Protein AF-A0A2W6ZR64-F1 (afdb_monomer_lite)

Foldseek 3Di:
DLLLVLLVLLFVLLLVLLCVLQCVVPNFASLVDCVQFAPPQPSVVLVVVLVVLLVPDPDPVSVVCVVPDPPPVDGGSSVSSVSDDLVSSLSVLLGGDQVSLCSSCVLLVHRGSVQVSLLSVQSVQVNVCVVVVHDLFLDFRPRFHADRVVCNVLFDWDQDVPPGIGGGSAQSRNLLSSLSRCCRSPVVDCSLQVVLVVLVPDDPVSNVSSPQDPPSCVDPSND

pLDDT: mean 93.15, std 4.44, range [74.69, 98.25]

Sequence (223 aa):
MLVIDAIERIEIAARSAWVQEMSIKHGPHCYINPQLFKPDFNHEVQLEQLRGQLQQSNETFVIHYRQTYSEPDLPPVWAMTELISLGPLRAWIAATEPEIKSNVARSLGIPSAQVLNGVLHSLNLLRNISAHHGRLWNRLIVKRLPKIKKYQHHFVMEDADGEGVQPTKKLYNYLAVMAIIVRKVAPLSTWPMRISAVISDMPTEQQQDMGCPVDWEKQELWI

Radius of gyration: 19.07 Å; chains: 1; bounding box: 54×31×53 Å

Structure (mmCIF, N/CA/C/O backbone):
data_AF-A0A2W6ZR64-F1
#
_entry.id   AF-A0A2W6ZR64-F1
#
loop_
_atom_site.group_PDB
_atom_site.id
_atom_site.type_symbol
_atom_site.label_atom_id
_atom_site.label_alt_id
_atom_site.label_comp_id
_atom_site.label_asym_id
_atom_site.label_entity_id
_atom_site.label_seq_id
_atom_site.pdbx_PDB_ins_code
_atom_site.Cartn_x
_atom_site.Cartn_y
_atom_site.Cartn_z
_atom_site.occupancy
_atom_site.B_iso_or_equiv
_atom_site.auth_seq_id
_atom_site.auth_comp_id
_atom_site.auth_asym_id
_atom_site.auth_atom_id
_atom_site.pdbx_PDB_model_num
ATOM 1 N N . MET A 1 1 ? -9.185 1.483 -15.778 1.00 77.94 1 MET A N 1
ATOM 2 C CA . MET A 1 1 ? -7.874 2.050 -15.377 1.00 77.94 1 MET A CA 1
ATOM 3 C C . MET A 1 1 ? -7.032 0.939 -14.756 1.00 77.94 1 MET A C 1
ATOM 5 O O . MET A 1 1 ? -7.475 0.375 -13.772 1.00 77.94 1 MET A O 1
ATOM 9 N N . LEU A 1 2 ? -5.861 0.582 -15.300 1.00 91.94 2 LEU A N 1
ATOM 10 C CA . LEU A 1 2 ? -5.046 -0.514 -14.736 1.00 91.94 2 LEU A CA 1
ATOM 11 C C . LEU A 1 2 ? -4.365 -0.129 -13.413 1.00 91.94 2 LEU A C 1
ATOM 13 O O . LEU A 1 2 ? -4.243 -0.953 -12.519 1.00 91.94 2 LEU A O 1
ATOM 17 N N . VAL A 1 3 ? -3.952 1.126 -13.238 1.00 94.25 3 VAL A N 1
ATOM 18 C CA . VAL A 1 3 ? -3.273 1.544 -11.998 1.00 94.25 3 VAL A CA 1
ATOM 19 C C . VAL A 1 3 ? -4.207 1.470 -10.786 1.00 94.25 3 VAL A C 1
ATOM 21 O O . VAL A 1 3 ? -3.807 0.936 -9.755 1.00 94.25 3 VAL A O 1
ATOM 24 N N . ILE A 1 4 ? -5.462 1.920 -10.913 1.00 94.25 4 ILE A N 1
ATOM 25 C CA . ILE A 1 4 ? -6.435 1.817 -9.812 1.00 94.25 4 ILE A CA 1
ATOM 26 C C . ILE A 1 4 ? -6.742 0.351 -9.463 1.00 94.25 4 ILE A C 1
ATOM 28 O O . ILE A 1 4 ? -6.788 0.022 -8.288 1.00 94.25 4 ILE A O 1
ATOM 32 N N . ASP A 1 5 ? -6.824 -0.527 -10.470 1.00 94.62 5 ASP A N 1
ATOM 33 C CA . ASP A 1 5 ? -7.074 -1.972 -10.335 1.00 94.62 5 ASP A CA 1
ATOM 34 C C . ASP A 1 5 ? -6.013 -2.650 -9.439 1.00 94.62 5 ASP A C 1
ATOM 36 O O . ASP A 1 5 ? -6.327 -3.412 -8.522 1.00 94.62 5 ASP A O 1
ATOM 40 N N . ALA A 1 6 ? -4.729 -2.337 -9.635 1.00 96.44 6 ALA A N 1
ATOM 41 C CA . ALA A 1 6 ? -3.682 -2.856 -8.753 1.00 96.44 6 ALA A CA 1
ATOM 42 C C . ALA A 1 6 ? -3.655 -2.183 -7.382 1.00 96.44 6 ALA A C 1
ATOM 44 O O . ALA A 1 6 ? -3.441 -2.872 -6.387 1.00 96.44 6 ALA A O 1
ATOM 45 N N . ILE A 1 7 ? -3.871 -0.867 -7.305 1.00 96.50 7 ILE A N 1
ATOM 46 C CA . ILE A 1 7 ? -3.908 -0.167 -6.014 1.00 96.50 7 ILE A CA 1
ATOM 47 C C . ILE A 1 7 ? -5.029 -0.718 -5.133 1.00 96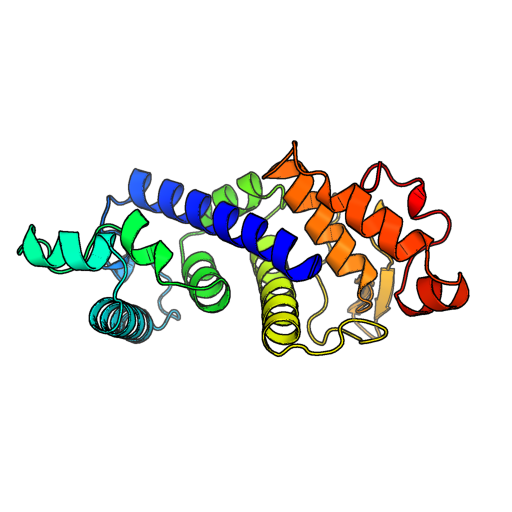.50 7 ILE A C 1
ATOM 49 O O . ILE A 1 7 ? -4.792 -0.922 -3.952 1.00 96.50 7 ILE A O 1
ATOM 53 N N . GLU A 1 8 ? -6.198 -1.014 -5.695 1.00 95.56 8 GLU A N 1
ATOM 54 C CA . GLU A 1 8 ? -7.321 -1.614 -4.973 1.00 95.56 8 GLU A CA 1
ATOM 55 C C . GLU A 1 8 ? -6.938 -2.964 -4.350 1.00 95.56 8 GLU A C 1
ATOM 57 O O . GLU A 1 8 ? -7.134 -3.174 -3.157 1.00 95.56 8 GLU A O 1
ATOM 62 N N . ARG A 1 9 ? -6.272 -3.848 -5.107 1.00 96.44 9 ARG A N 1
ATOM 63 C CA . ARG A 1 9 ? -5.756 -5.125 -4.569 1.00 96.44 9 ARG A CA 1
ATOM 64 C C . ARG A 1 9 ? -4.735 -4.917 -3.454 1.00 96.44 9 ARG A C 1
ATOM 66 O O . ARG A 1 9 ? -4.743 -5.649 -2.468 1.00 96.44 9 ARG A O 1
ATOM 73 N N . ILE A 1 10 ? -3.845 -3.938 -3.615 1.00 97.50 10 ILE A N 1
ATOM 74 C CA . ILE A 1 10 ? -2.835 -3.596 -2.608 1.00 97.50 10 ILE A CA 1
ATOM 75 C C . ILE A 1 10 ? -3.501 -3.031 -1.347 1.00 97.50 10 ILE A C 1
ATOM 77 O O . ILE A 1 10 ? -3.097 -3.380 -0.241 1.00 97.50 10 ILE A O 1
ATOM 81 N N . GLU A 1 11 ? -4.516 -2.182 -1.504 1.00 96.69 11 GLU A N 1
ATOM 82 C CA . GLU A 1 11 ? -5.295 -1.595 -0.414 1.00 96.69 11 GLU A CA 1
ATOM 83 C C . GLU A 1 11 ? -6.034 -2.678 0.371 1.00 96.69 11 GLU A C 1
ATOM 85 O O . GLU A 1 11 ? -5.877 -2.737 1.588 1.00 96.69 11 GLU A O 1
ATOM 90 N N . ILE A 1 12 ? -6.744 -3.579 -0.316 1.00 96.56 12 ILE A N 1
ATOM 91 C CA . ILE A 1 12 ? -7.429 -4.720 0.304 1.00 96.56 12 ILE A CA 1
ATOM 92 C C . ILE A 1 12 ? -6.422 -5.585 1.067 1.00 96.56 12 ILE A C 1
ATOM 94 O O . ILE A 1 12 ? -6.624 -5.867 2.244 1.00 96.56 12 ILE A O 1
ATOM 98 N N . ALA A 1 13 ? -5.291 -5.944 0.453 1.00 97.69 13 ALA A N 1
ATOM 99 C CA . ALA A 1 13 ? -4.277 -6.762 1.114 1.00 97.69 13 ALA A CA 1
ATOM 100 C C . ALA A 1 13 ? -3.662 -6.075 2.349 1.00 97.69 13 ALA A C 1
ATOM 102 O O . ALA A 1 13 ? -3.478 -6.713 3.386 1.00 97.69 13 ALA A O 1
ATOM 103 N N . ALA A 1 14 ? -3.367 -4.773 2.262 1.00 97.88 14 ALA A N 1
ATOM 104 C CA . ALA A 1 14 ? -2.874 -3.987 3.393 1.00 97.88 14 ALA A CA 1
ATOM 105 C C . ALA A 1 14 ? -3.905 -3.881 4.515 1.00 97.88 14 ALA A C 1
ATOM 107 O O . ALA A 1 14 ? -3.545 -4.028 5.684 1.00 97.88 14 ALA A O 1
ATOM 108 N N . ARG A 1 15 ? -5.174 -3.666 4.161 1.00 97.62 15 ARG A N 1
ATOM 109 C CA . ARG A 1 15 ? -6.291 -3.603 5.101 1.00 97.62 15 ARG A CA 1
ATOM 110 C C . ARG A 1 15 ? -6.449 -4.927 5.829 1.00 97.62 15 ARG A C 1
ATOM 112 O O . ARG A 1 15 ? -6.380 -4.939 7.053 1.00 97.62 15 ARG A O 1
ATOM 119 N N . SER A 1 16 ? -6.591 -6.030 5.095 1.00 97.19 16 SER A N 1
ATOM 120 C CA . SER A 1 16 ? -6.768 -7.363 5.674 1.00 97.19 16 SER A CA 1
ATOM 121 C C . SER A 1 16 ? -5.605 -7.741 6.585 1.00 97.19 16 SER A C 1
ATOM 123 O O . SER A 1 16 ? -5.837 -8.202 7.698 1.00 97.19 16 SER A O 1
ATOM 125 N N . ALA A 1 17 ? -4.361 -7.480 6.166 1.00 98.06 17 ALA A N 1
ATOM 126 C CA . ALA A 1 17 ? -3.193 -7.749 6.998 1.00 98.06 17 ALA A CA 1
ATOM 127 C C . ALA A 1 17 ? -3.195 -6.912 8.284 1.00 98.06 17 ALA A C 1
ATOM 129 O O . ALA A 1 17 ? -2.968 -7.444 9.364 1.00 98.06 17 ALA A O 1
ATOM 130 N N . TRP A 1 18 ? -3.480 -5.611 8.193 1.00 98.25 18 TRP A N 1
ATOM 131 C CA . TRP A 1 18 ? -3.517 -4.744 9.371 1.00 98.25 18 TRP A CA 1
ATOM 132 C C . TRP A 1 18 ? -4.635 -5.134 10.344 1.00 98.25 18 TRP A C 1
ATOM 134 O O . TRP A 1 18 ? -4.387 -5.266 11.540 1.00 98.25 18 TRP A O 1
ATOM 144 N N . VAL A 1 19 ? -5.841 -5.377 9.824 1.00 97.81 19 VAL A N 1
ATOM 145 C CA . VAL A 1 19 ? -7.005 -5.856 10.583 1.00 97.81 19 VAL A CA 1
ATOM 146 C C . VAL A 1 19 ? -6.685 -7.157 11.303 1.00 97.81 19 VAL A C 1
ATOM 148 O O . VAL A 1 19 ? -6.974 -7.282 12.490 1.00 97.81 19 VAL A O 1
ATOM 151 N N . GLN A 1 20 ? -6.085 -8.121 10.605 1.00 97.69 20 GLN A N 1
ATOM 152 C CA . GLN A 1 20 ? -5.747 -9.420 11.169 1.00 97.69 20 GLN A CA 1
ATOM 153 C C . GLN A 1 20 ? -4.747 -9.283 12.321 1.00 97.69 20 GLN A C 1
ATOM 155 O O . GLN A 1 20 ? -5.022 -9.750 13.423 1.00 97.69 20 GLN A O 1
ATOM 160 N N . GLU A 1 21 ? -3.626 -8.597 12.095 1.00 97.88 21 GLU A N 1
ATOM 161 C CA . GLU A 1 21 ? -2.584 -8.410 13.112 1.00 97.88 21 GLU A CA 1
ATOM 162 C C . GLU A 1 21 ? -3.120 -7.668 14.346 1.00 97.88 21 GLU A C 1
ATOM 164 O O . GLU A 1 21 ? -2.910 -8.096 15.481 1.00 97.88 21 GLU A O 1
ATOM 169 N N . MET A 1 22 ? -3.877 -6.587 14.132 1.00 98.00 22 MET A N 1
ATOM 170 C CA . MET A 1 22 ? -4.456 -5.798 15.218 1.00 98.00 22 MET A CA 1
ATOM 171 C C . MET A 1 22 ? -5.529 -6.569 15.996 1.00 98.00 22 MET A C 1
ATOM 173 O O . MET A 1 22 ? -5.514 -6.568 17.227 1.00 98.00 22 MET A O 1
ATOM 177 N N . SER A 1 23 ? -6.459 -7.231 15.299 1.00 97.31 23 SER A N 1
ATOM 178 C CA . SER A 1 23 ? -7.591 -7.912 15.941 1.00 97.31 23 SER A CA 1
ATOM 179 C C . SER A 1 23 ? -7.175 -9.163 16.706 1.00 97.31 23 SER A C 1
ATOM 181 O O . SER A 1 23 ? -7.707 -9.409 17.787 1.00 97.31 23 SER A O 1
ATOM 183 N N . ILE A 1 24 ? -6.196 -9.919 16.200 1.00 97.06 24 ILE A N 1
ATOM 184 C CA . ILE A 1 24 ? -5.659 -11.093 16.896 1.00 97.06 24 ILE A CA 1
ATOM 185 C C . ILE A 1 24 ? -4.937 -10.669 18.176 1.00 97.06 24 ILE A C 1
ATOM 187 O O . ILE A 1 24 ? -5.121 -11.297 19.217 1.00 97.06 24 ILE A O 1
ATOM 191 N N . LYS A 1 25 ? -4.129 -9.603 18.121 1.00 97.44 25 LYS A N 1
ATOM 192 C CA . LYS A 1 25 ? -3.306 -9.187 19.264 1.00 97.44 25 LYS A CA 1
ATOM 193 C C . LYS A 1 25 ? -4.078 -8.388 20.316 1.00 97.44 25 LYS A C 1
ATOM 195 O O . LYS A 1 25 ? -3.813 -8.528 21.508 1.00 97.44 25 LYS A O 1
ATOM 200 N N . HIS A 1 26 ? -5.016 -7.543 19.892 1.00 97.44 26 HIS A N 1
ATOM 201 C CA . HIS A 1 26 ? -5.656 -6.544 20.758 1.00 97.44 26 HIS A CA 1
ATOM 202 C C . HIS A 1 26 ? -7.188 -6.612 20.775 1.00 97.44 26 HIS A C 1
ATOM 204 O O . HIS A 1 26 ? -7.837 -5.784 21.416 1.00 97.44 26 HIS A O 1
ATOM 210 N N . GLY A 1 27 ? -7.775 -7.596 20.095 1.00 96.81 27 GLY A N 1
ATOM 211 C CA . GLY A 1 27 ? -9.214 -7.801 20.041 1.00 96.81 27 GLY A CA 1
ATOM 212 C C . GLY A 1 27 ? -9.933 -6.958 18.978 1.00 96.81 27 GLY A C 1
ATOM 213 O O . GLY A 1 27 ? -9.349 -6.092 18.325 1.00 96.81 27 GLY A O 1
ATOM 214 N N . PRO A 1 28 ? -11.242 -7.194 18.795 1.00 95.94 28 PRO A N 1
ATOM 215 C CA . PRO A 1 28 ? -12.018 -6.672 17.668 1.00 95.94 28 PRO A CA 1
ATOM 216 C C . PRO A 1 28 ? -12.177 -5.146 17.641 1.00 95.94 28 PRO A C 1
ATOM 218 O O . PRO A 1 28 ? -12.349 -4.578 16.569 1.00 95.94 28 PRO A O 1
ATOM 221 N N . HIS A 1 29 ? -12.098 -4.472 18.790 1.00 96.12 29 HIS A N 1
ATOM 222 C CA . HIS A 1 29 ? -12.287 -3.018 18.914 1.00 96.12 29 HIS A CA 1
ATOM 223 C C . HIS A 1 29 ? -10.980 -2.282 19.239 1.00 96.12 29 HIS A C 1
ATOM 225 O O . HIS A 1 29 ? -10.988 -1.179 19.780 1.00 96.12 29 HIS A O 1
ATOM 231 N N . CYS A 1 30 ? -9.838 -2.887 18.905 1.00 96.06 30 CYS A N 1
ATOM 232 C CA . CYS A 1 30 ? -8.503 -2.356 19.181 1.00 96.06 30 CYS A CA 1
ATOM 233 C C . CYS A 1 30 ? -8.313 -0.897 18.728 1.00 96.06 30 CYS A C 1
ATOM 235 O O . CYS A 1 30 ? -7.681 -0.108 19.420 1.00 96.06 30 CYS A O 1
ATOM 237 N N . TYR A 1 31 ? -8.906 -0.507 17.598 1.00 95.75 31 TYR A N 1
ATOM 238 C CA . TYR A 1 31 ? -8.785 0.838 17.034 1.00 95.75 31 TYR A CA 1
ATOM 239 C C . TYR A 1 31 ? -9.396 1.941 17.915 1.00 95.75 31 TYR A C 1
ATOM 241 O O . TYR A 1 31 ? -9.087 3.109 17.705 1.00 95.75 31 TYR A O 1
ATOM 249 N N . ILE A 1 32 ? -10.218 1.593 18.911 1.00 95.94 32 ILE A N 1
ATOM 250 C CA . ILE A 1 32 ? -10.786 2.542 19.878 1.00 95.94 32 ILE A CA 1
ATOM 251 C C . ILE A 1 32 ? -9.758 2.917 20.958 1.00 95.94 32 ILE A 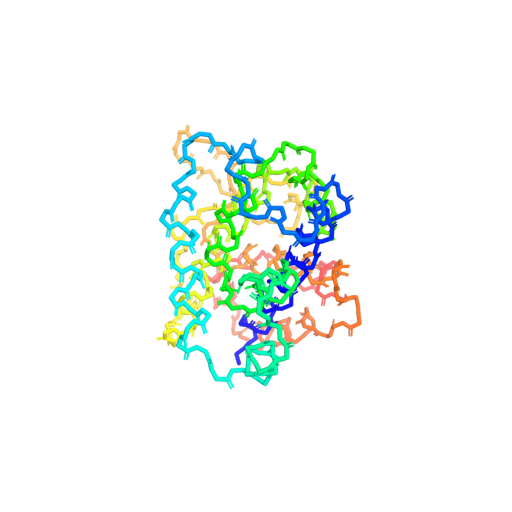C 1
ATOM 253 O O . ILE A 1 32 ? -9.822 4.016 21.498 1.00 95.94 32 ILE A O 1
ATOM 257 N N . ASN A 1 33 ? -8.793 2.044 21.268 1.00 96.31 33 ASN A N 1
ATOM 258 C CA . ASN A 1 33 ? -7.830 2.279 22.343 1.00 96.31 33 ASN A CA 1
ATOM 259 C C . ASN A 1 33 ? -6.640 3.140 21.860 1.00 96.31 33 ASN A C 1
ATOM 261 O O . ASN A 1 33 ? -5.790 2.624 21.128 1.00 96.31 33 ASN A O 1
ATOM 265 N N . PRO A 1 34 ? -6.505 4.408 22.303 1.00 96.44 34 PRO A N 1
ATOM 266 C CA . PRO A 1 34 ? -5.423 5.291 21.863 1.00 96.44 34 PRO A CA 1
ATOM 267 C C . PRO A 1 34 ? -4.029 4.799 22.276 1.00 96.44 34 PRO A C 1
ATOM 269 O O . PRO A 1 34 ? -3.056 5.101 21.594 1.00 96.44 34 PRO A O 1
ATOM 272 N N . GLN A 1 35 ? -3.916 4.002 23.347 1.00 96.56 35 GLN A N 1
ATOM 273 C CA . GLN A 1 35 ? -2.628 3.512 23.859 1.00 96.56 35 GLN A CA 1
ATOM 274 C C . GLN A 1 35 ? -1.940 2.509 22.918 1.00 96.56 35 GLN A C 1
ATOM 276 O O . GLN A 1 35 ? -0.757 2.223 23.080 1.00 96.56 35 GLN A O 1
ATOM 281 N N . LEU A 1 36 ? -2.666 1.969 21.933 1.00 96.81 36 LEU A N 1
ATOM 282 C CA . LEU A 1 36 ? -2.111 1.073 20.911 1.00 96.81 36 LEU A CA 1
ATOM 283 C C . LEU A 1 36 ? -1.439 1.828 19.754 1.00 96.81 36 LEU A C 1
ATOM 285 O O . LEU A 1 36 ? -0.855 1.213 18.858 1.00 96.81 36 LEU A O 1
ATOM 289 N N . PHE A 1 37 ? -1.533 3.157 19.760 1.00 97.38 37 PHE A N 1
ATOM 290 C CA . PHE A 1 37 ? -1.021 4.025 18.714 1.00 97.38 37 PHE A CA 1
ATOM 291 C C . PHE A 1 37 ? 0.045 4.963 19.263 1.00 97.38 37 PHE A C 1
ATOM 293 O O . PHE A 1 37 ? 0.135 5.234 20.459 1.00 97.38 37 PHE A O 1
ATOM 300 N N . LYS A 1 38 ? 0.894 5.464 18.367 1.00 95.94 38 LYS A N 1
ATOM 301 C CA . LYS A 1 38 ? 1.905 6.447 18.744 1.00 95.94 38 LYS A CA 1
ATOM 302 C C . LYS A 1 38 ? 1.266 7.742 19.275 1.00 95.94 38 LYS A C 1
ATOM 304 O O . LYS A 1 38 ? 0.249 8.163 18.732 1.00 95.94 38 LYS A O 1
ATOM 309 N N . PRO A 1 39 ? 1.911 8.445 20.223 1.00 92.50 39 PRO A N 1
ATOM 310 C CA . PRO A 1 39 ? 1.393 9.708 20.757 1.00 92.50 39 PRO A CA 1
ATOM 311 C C . PRO A 1 39 ? 1.238 10.840 19.728 1.00 92.50 39 PRO A C 1
ATOM 313 O O . PRO A 1 39 ? 0.429 11.736 19.929 1.00 92.50 39 PRO A O 1
ATOM 316 N N . ASP A 1 40 ? 2.013 10.821 18.637 1.00 92.38 40 ASP A N 1
ATOM 317 C CA . ASP A 1 40 ? 1.946 11.806 17.546 1.00 92.38 40 ASP A CA 1
ATOM 318 C C . ASP A 1 40 ? 0.842 11.499 16.518 1.00 92.38 40 ASP A C 1
ATOM 320 O O . ASP A 1 40 ? 0.598 12.278 15.593 1.00 92.38 40 ASP A O 1
ATOM 324 N N . PHE A 1 41 ? 0.163 10.360 16.664 1.00 94.50 41 PHE A N 1
ATOM 325 C CA . PHE A 1 41 ? -1.020 10.036 15.892 1.00 94.50 41 PHE A CA 1
ATOM 326 C C . PHE A 1 41 ? -2.224 10.732 16.523 1.00 94.50 41 PHE A C 1
ATOM 328 O O . PHE A 1 41 ? -2.591 10.431 17.655 1.00 94.50 41 PHE A O 1
ATOM 335 N N . ASN A 1 42 ? -2.860 11.640 15.777 1.00 93.75 42 ASN A N 1
ATOM 336 C CA . ASN A 1 42 ? -4.087 12.335 16.189 1.00 93.75 42 ASN A CA 1
ATOM 337 C C . ASN A 1 42 ? -5.285 11.362 16.232 1.00 93.75 42 ASN A C 1
ATOM 339 O O . ASN A 1 42 ? -6.204 11.456 15.416 1.00 93.75 42 ASN A O 1
ATOM 343 N N . HIS A 1 43 ? -5.241 10.399 17.154 1.00 97.00 43 HIS A N 1
ATOM 344 C CA . HIS A 1 43 ? -6.164 9.271 17.263 1.00 97.00 43 HIS A CA 1
ATOM 345 C C . HIS A 1 43 ? -7.612 9.731 17.402 1.00 97.00 43 HIS A C 1
ATOM 347 O O . HIS A 1 43 ? -8.463 9.259 16.658 1.00 97.00 43 HIS A O 1
ATOM 353 N N . GLU A 1 44 ? -7.867 10.716 18.262 1.00 95.38 44 GLU A N 1
ATOM 354 C CA . GLU A 1 44 ? -9.204 11.273 18.488 1.00 95.38 44 GLU A CA 1
ATOM 355 C C . GLU A 1 44 ? -9.820 11.824 17.193 1.00 95.38 44 GLU A C 1
ATOM 357 O O . GLU A 1 44 ? -10.943 11.476 16.836 1.00 95.38 44 GLU A O 1
ATOM 362 N N . VAL A 1 45 ? -9.048 12.599 16.422 1.00 95.31 45 VAL A N 1
ATOM 363 C CA . VAL A 1 45 ? -9.496 13.151 15.133 1.00 95.31 45 VAL A CA 1
ATOM 364 C C . VAL A 1 45 ? -9.776 12.037 14.124 1.00 95.31 45 VAL A C 1
ATOM 366 O O . VAL A 1 45 ? -10.763 12.096 13.394 1.00 95.31 45 VAL A O 1
ATOM 369 N N . GLN A 1 46 ? -8.915 11.018 14.061 1.00 94.56 46 GLN A N 1
ATOM 370 C CA . GLN A 1 46 ? -9.090 9.891 13.141 1.00 94.56 46 GLN A CA 1
ATOM 371 C C . GLN A 1 46 ? -10.299 9.026 13.514 1.00 94.56 46 GLN A C 1
ATOM 373 O O . GLN A 1 46 ? -11.029 8.576 12.631 1.00 94.56 46 GLN A O 1
ATOM 378 N N . LEU A 1 47 ? -10.533 8.816 14.810 1.00 95.38 47 LEU A N 1
ATOM 379 C CA . LEU A 1 47 ? -11.687 8.079 15.310 1.00 95.38 47 LEU A CA 1
ATOM 380 C C . LEU A 1 47 ? -12.988 8.842 15.040 1.00 95.38 47 LEU A C 1
ATOM 382 O O . LEU A 1 47 ? -13.972 8.232 14.628 1.00 95.38 47 LEU A O 1
ATOM 386 N N . GLU A 1 48 ? -12.992 10.164 15.201 1.00 94.62 48 GLU A N 1
ATOM 387 C CA . GLU A 1 48 ? -14.174 10.983 14.922 1.00 94.62 48 GLU A CA 1
ATOM 388 C C . GLU A 1 48 ? -14.495 11.042 13.421 1.00 94.62 48 GLU A C 1
ATOM 390 O O . GLU A 1 48 ? -15.651 10.912 13.020 1.00 94.62 48 GLU A O 1
ATOM 395 N N . GLN A 1 49 ? -13.475 11.117 12.559 1.00 93.56 49 GLN A N 1
ATOM 396 C CA . GLN A 1 49 ? -13.661 10.969 11.110 1.00 93.56 49 GLN A CA 1
ATOM 397 C C . GLN A 1 49 ? -14.303 9.623 10.759 1.00 93.56 49 GLN A C 1
ATOM 399 O O . GLN A 1 49 ? -15.233 9.567 9.955 1.00 93.56 49 GLN A O 1
ATOM 404 N N . LEU A 1 50 ? -13.833 8.547 11.389 1.00 93.44 50 LEU A N 1
ATOM 405 C CA . LEU A 1 50 ? -14.355 7.204 11.185 1.00 93.44 50 LEU A CA 1
ATOM 406 C C . LEU A 1 50 ? -15.810 7.067 11.677 1.00 93.44 50 LEU A C 1
ATOM 408 O O . LEU A 1 50 ? -16.627 6.431 11.011 1.00 93.44 50 LEU A O 1
ATOM 412 N N . ARG A 1 51 ? -16.167 7.708 12.797 1.00 93.25 51 ARG A N 1
ATOM 413 C CA . ARG A 1 51 ? -17.558 7.799 13.279 1.00 93.25 51 ARG A CA 1
ATOM 414 C C . ARG A 1 51 ? -18.456 8.547 12.302 1.00 93.25 51 ARG A C 1
ATOM 416 O O . ARG A 1 51 ? -19.540 8.061 11.987 1.00 93.25 51 ARG A O 1
ATOM 423 N N . GLY A 1 52 ? -17.998 9.683 11.780 1.00 92.31 52 GLY A N 1
ATOM 424 C CA . GLY A 1 52 ? -18.733 10.441 10.767 1.00 92.31 52 GLY A CA 1
ATOM 425 C C . GLY A 1 52 ? -18.961 9.631 9.486 1.00 92.31 52 GLY A C 1
ATOM 426 O O . GLY A 1 52 ? -20.076 9.597 8.966 1.00 92.31 52 GLY A O 1
ATOM 427 N N . GLN A 1 53 ? -17.933 8.913 9.018 1.00 91.75 53 GLN A N 1
ATOM 428 C CA . GLN A 1 53 ? -18.039 8.000 7.874 1.00 91.75 53 GLN A CA 1
ATOM 429 C C . GLN A 1 53 ? -19.033 6.874 8.127 1.00 91.75 53 GLN A C 1
ATOM 431 O O . GLN A 1 53 ? -19.837 6.573 7.248 1.00 91.75 53 GLN A O 1
ATOM 436 N N . LEU A 1 54 ? -19.003 6.279 9.324 1.00 91.81 54 LEU A N 1
ATOM 437 C CA . LEU A 1 54 ? -19.996 5.297 9.726 1.00 91.81 54 LEU A CA 1
ATOM 438 C C . LEU A 1 54 ? -21.377 5.927 9.589 1.00 91.81 54 LEU A C 1
ATOM 440 O O . LEU A 1 54 ? -22.140 5.446 8.761 1.00 91.81 54 LEU A O 1
ATOM 444 N N . GLN A 1 55 ? -21.673 7.016 10.313 1.00 89.06 55 GLN A N 1
ATOM 445 C CA . GLN A 1 55 ? -22.980 7.699 10.339 1.00 89.06 55 GLN A CA 1
ATOM 446 C C . GLN A 1 55 ? -23.567 7.954 8.944 1.00 89.06 55 GLN A C 1
ATOM 448 O O . GLN A 1 55 ? -24.736 7.644 8.716 1.00 89.06 55 GLN A O 1
ATOM 453 N N . GLN A 1 56 ? -22.742 8.434 8.012 1.00 89.88 56 GLN A N 1
ATOM 454 C CA . GLN A 1 56 ? -23.140 8.774 6.642 1.00 89.88 56 GLN A CA 1
ATOM 455 C C . GLN A 1 56 ? -23.209 7.571 5.687 1.00 89.88 56 GLN A C 1
ATOM 457 O O . GLN A 1 56 ? -23.732 7.699 4.580 1.00 89.88 56 GLN A O 1
ATOM 462 N N . SER A 1 57 ? -22.672 6.415 6.080 1.00 89.50 57 SER A N 1
ATOM 463 C CA . SER A 1 57 ? -22.624 5.227 5.234 1.00 89.50 57 SER A CA 1
ATOM 464 C C . SER A 1 57 ? -23.983 4.531 5.134 1.00 89.50 57 SER A C 1
ATOM 466 O O . SER A 1 57 ? -24.640 4.259 6.141 1.00 89.50 57 SER A O 1
ATOM 468 N N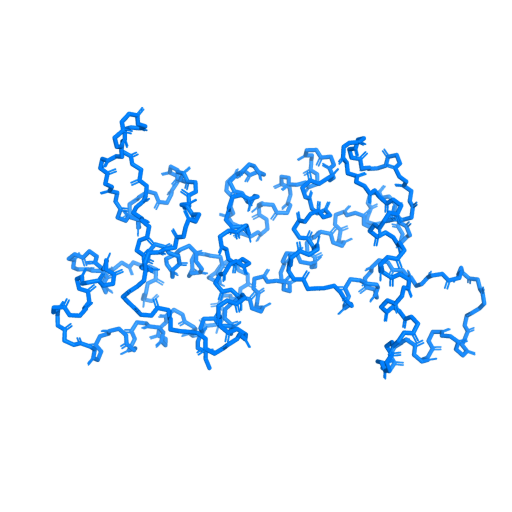 . ASN A 1 58 ? -24.351 4.192 3.897 1.00 88.94 58 ASN A N 1
ATOM 469 C CA . ASN A 1 58 ? -25.515 3.374 3.548 1.00 88.94 58 ASN A CA 1
ATOM 470 C C . ASN A 1 58 ? -25.116 1.936 3.174 1.00 88.94 58 ASN A C 1
ATOM 472 O O . ASN A 1 58 ? -25.884 1.224 2.529 1.00 88.94 58 ASN A O 1
ATOM 476 N N . GLU A 1 59 ? -23.904 1.513 3.537 1.00 89.56 59 GLU A N 1
ATOM 477 C CA . GLU A 1 59 ? -23.449 0.143 3.319 1.00 89.56 59 GLU A CA 1
ATOM 478 C C . GLU A 1 59 ? -24.347 -0.858 4.054 1.00 89.56 59 GLU A C 1
ATOM 480 O O . GLU A 1 59 ? -24.761 -0.637 5.196 1.00 89.56 59 GLU A O 1
ATOM 485 N N . THR A 1 60 ? -24.614 -2.002 3.417 1.00 88.75 60 THR A N 1
ATOM 486 C CA . THR A 1 60 ? -25.573 -2.994 3.942 1.00 88.75 60 THR A CA 1
ATOM 487 C C . THR A 1 60 ? -25.175 -3.478 5.339 1.00 88.75 60 THR A C 1
ATOM 489 O O . THR A 1 60 ? -26.027 -3.606 6.218 1.00 88.75 60 THR A O 1
ATOM 492 N N . PHE A 1 61 ? -23.876 -3.684 5.581 1.00 88.50 61 PHE A N 1
ATOM 493 C CA . PHE A 1 61 ? -23.380 -4.110 6.891 1.00 88.50 61 PHE A CA 1
ATOM 494 C C . PHE A 1 61 ? -23.551 -3.028 7.967 1.00 88.50 61 PHE A C 1
ATOM 496 O O . PHE A 1 61 ? -23.810 -3.363 9.119 1.00 88.50 61 PHE A O 1
ATOM 503 N N . VAL A 1 62 ? -23.443 -1.741 7.608 1.00 87.06 62 VAL A N 1
ATOM 504 C CA . VAL A 1 62 ? -23.615 -0.617 8.542 1.00 87.06 62 VAL A CA 1
ATOM 505 C C . VAL A 1 62 ? -25.073 -0.508 8.964 1.00 87.06 62 VAL A C 1
ATOM 507 O O . VAL A 1 62 ? -25.364 -0.386 10.154 1.00 87.06 62 VAL A O 1
ATOM 510 N N . ILE A 1 63 ? -25.990 -0.598 7.996 1.00 87.69 63 ILE A N 1
ATOM 511 C CA . ILE A 1 63 ? -27.433 -0.593 8.253 1.00 87.69 63 ILE A CA 1
ATOM 512 C C . ILE A 1 63 ? -27.800 -1.776 9.152 1.00 87.69 63 ILE A C 1
ATOM 514 O O . ILE A 1 63 ? -28.437 -1.585 10.187 1.00 87.69 63 ILE A O 1
ATOM 518 N N . HIS A 1 64 ? -27.339 -2.979 8.798 1.00 88.50 64 HIS A N 1
ATOM 519 C CA . HIS A 1 64 ? -27.579 -4.181 9.590 1.00 88.50 64 HIS A CA 1
ATOM 520 C C . HIS A 1 64 ? -27.025 -4.053 11.015 1.00 88.50 64 HIS A C 1
ATOM 522 O O . HIS A 1 64 ? -27.726 -4.389 11.970 1.00 88.50 64 HIS A O 1
ATOM 528 N N . TYR A 1 65 ? -25.804 -3.528 11.175 1.00 89.06 65 TYR A N 1
ATOM 529 C CA . TYR A 1 65 ? -25.182 -3.371 12.487 1.00 89.06 65 TYR A CA 1
ATOM 530 C C . TYR A 1 65 ? -26.006 -2.451 13.391 1.00 89.06 65 TYR A C 1
ATOM 532 O O . TYR A 1 65 ? -26.353 -2.847 14.497 1.00 89.06 65 TYR A O 1
ATOM 540 N N . ARG A 1 66 ? -26.408 -1.273 12.896 1.00 86.50 66 ARG A N 1
ATOM 541 C CA . ARG A 1 66 ? -27.229 -0.311 13.659 1.00 86.50 66 ARG A CA 1
ATOM 542 C C . ARG A 1 66 ? -28.588 -0.847 14.079 1.00 86.50 66 ARG A C 1
ATOM 544 O O . ARG A 1 66 ? -29.123 -0.428 15.097 1.00 86.50 66 ARG A O 1
ATOM 551 N N . GLN A 1 67 ? -29.181 -1.702 13.253 1.00 88.19 67 GLN A N 1
ATOM 552 C CA . GLN A 1 67 ? -30.492 -2.284 13.528 1.00 88.19 67 GLN A CA 1
ATOM 553 C C . GLN A 1 67 ? -30.415 -3.447 14.522 1.00 88.19 67 GLN A C 1
ATOM 555 O O . GLN A 1 67 ? -31.413 -3.759 15.165 1.00 88.19 67 GLN A O 1
ATOM 560 N N . THR A 1 68 ? -29.251 -4.090 14.631 1.00 88.25 68 THR A N 1
ATOM 561 C CA . THR A 1 68 ? -29.081 -5.348 15.372 1.00 88.25 68 THR A CA 1
ATOM 562 C C . THR A 1 68 ? -28.344 -5.157 16.694 1.00 88.25 68 THR A C 1
ATOM 564 O O . THR A 1 68 ? -28.644 -5.847 17.665 1.00 88.25 68 THR A O 1
ATOM 567 N N . TYR A 1 69 ? -27.389 -4.227 16.748 1.00 85.44 69 TYR A N 1
ATOM 568 C CA . TYR A 1 69 ? -26.496 -4.034 17.884 1.00 85.44 69 TYR A CA 1
ATOM 569 C C . TYR A 1 69 ? -26.635 -2.623 18.451 1.00 85.44 69 TYR A C 1
ATOM 571 O O . TYR A 1 69 ? -26.536 -1.634 17.727 1.00 85.44 69 TYR A O 1
ATOM 579 N N . SER A 1 70 ? -26.822 -2.546 19.767 1.00 78.50 70 SER A N 1
ATOM 580 C CA . SER A 1 70 ? -26.709 -1.310 20.550 1.00 78.50 70 SER A CA 1
ATOM 581 C C . SER A 1 70 ? -25.396 -1.233 21.333 1.00 78.50 70 SER A C 1
ATOM 583 O O . SER A 1 70 ? -24.958 -0.143 21.686 1.00 78.50 70 SER A O 1
ATOM 585 N N . GLU A 1 71 ? -24.758 -2.379 21.597 1.00 78.88 71 GLU A N 1
ATOM 586 C CA . GLU A 1 71 ? -23.455 -2.472 22.253 1.00 78.88 71 GLU A CA 1
ATOM 587 C C . GLU A 1 71 ? -22.566 -3.526 21.571 1.00 78.88 71 GLU A C 1
ATOM 589 O O . GLU A 1 71 ? -23.032 -4.644 21.320 1.00 78.88 71 GLU A O 1
ATOM 594 N N . PRO A 1 72 ? -21.280 -3.217 21.314 1.00 83.50 72 PRO A N 1
ATOM 595 C CA . PRO A 1 72 ? -20.656 -1.892 21.410 1.00 83.50 72 PRO A CA 1
ATOM 596 C C . PRO A 1 72 ? -21.169 -0.923 20.327 1.00 83.50 72 PRO A C 1
ATOM 598 O O . PRO A 1 72 ? -21.545 -1.345 19.237 1.00 83.50 72 PRO A O 1
ATOM 601 N N . ASP A 1 73 ? -21.152 0.382 20.625 1.00 85.75 73 ASP A N 1
ATOM 602 C CA . ASP A 1 73 ? -21.648 1.453 19.733 1.00 85.75 73 ASP A CA 1
ATOM 603 C C . ASP A 1 73 ? -20.977 1.438 18.347 1.00 85.75 73 ASP A C 1
ATOM 605 O O . ASP A 1 73 ? -21.609 1.672 17.316 1.00 85.75 73 ASP A O 1
ATOM 609 N N . LEU A 1 74 ? -19.687 1.095 18.302 1.00 90.75 74 LEU A N 1
ATOM 610 C CA . LEU A 1 74 ? -18.946 0.997 17.052 1.00 90.75 74 LEU A CA 1
ATOM 611 C C . LEU A 1 74 ? -18.733 -0.466 16.633 1.00 90.75 74 LEU A C 1
ATOM 613 O O . LEU A 1 74 ? -18.358 -1.274 17.482 1.00 90.75 74 LEU A O 1
ATOM 617 N N . PRO A 1 75 ? -18.897 -0.789 15.334 1.00 93.62 75 PRO A N 1
ATOM 618 C CA . PRO A 1 75 ? -18.572 -2.095 14.772 1.00 93.62 75 PRO A CA 1
ATOM 619 C C . PRO A 1 75 ? -17.122 -2.541 15.012 1.00 93.62 75 PRO A C 1
ATOM 621 O O . PRO A 1 75 ? -16.226 -1.717 15.186 1.00 93.62 75 PRO A O 1
ATOM 624 N N . PRO A 1 76 ? -16.834 -3.847 14.907 1.00 94.81 76 PRO A N 1
ATOM 625 C CA . PRO A 1 76 ? -15.467 -4.350 14.978 1.00 94.81 76 PRO A CA 1
ATOM 626 C C . PRO A 1 76 ? -14.586 -3.833 13.829 1.00 94.81 76 PRO A C 1
ATOM 628 O O . PRO A 1 76 ? -15.058 -3.442 12.759 1.00 94.81 76 PRO A O 1
ATOM 631 N N . VAL A 1 77 ? -13.267 -3.890 14.021 1.00 95.94 77 VAL A N 1
ATOM 632 C CA . VAL A 1 77 ? -12.257 -3.294 13.132 1.00 95.94 77 VAL A CA 1
ATOM 633 C C . VAL A 1 77 ? -12.340 -3.786 11.680 1.00 95.94 77 VAL A C 1
ATOM 635 O O . VAL A 1 77 ? -12.138 -2.996 10.760 1.00 95.94 77 VAL A O 1
ATOM 638 N N . TRP A 1 78 ? -12.696 -5.051 11.435 1.00 94.75 78 TRP A N 1
ATOM 639 C CA . TRP A 1 78 ? -12.872 -5.577 10.072 1.00 94.75 78 TRP A CA 1
ATOM 640 C C . TRP A 1 78 ? -14.063 -4.958 9.336 1.00 94.75 78 TRP A C 1
ATOM 642 O O . TRP A 1 78 ? -14.027 -4.866 8.120 1.00 94.75 78 TRP A O 1
ATOM 652 N N . ALA A 1 79 ? -15.094 -4.510 10.053 1.00 93.44 79 ALA A N 1
ATOM 653 C CA . ALA A 1 79 ? -16.217 -3.792 9.460 1.00 93.44 79 ALA A CA 1
ATOM 654 C C . ALA A 1 79 ? -15.873 -2.307 9.281 1.00 93.44 79 ALA A C 1
ATOM 656 O O . ALA A 1 79 ? -16.098 -1.727 8.223 1.00 93.44 79 ALA A O 1
ATOM 657 N N . MET A 1 80 ? -15.261 -1.692 10.296 1.00 94.12 80 MET A N 1
ATOM 658 C CA . MET A 1 80 ? -14.908 -0.270 10.248 1.00 94.12 80 MET A CA 1
ATOM 659 C C . MET A 1 80 ? -13.885 0.058 9.165 1.00 94.12 80 MET A C 1
ATOM 661 O O . MET A 1 80 ? -13.936 1.127 8.559 1.00 94.12 80 MET A O 1
ATOM 665 N N . THR A 1 81 ? -12.955 -0.856 8.900 1.00 93.44 81 THR A N 1
ATOM 666 C CA . THR A 1 81 ? -11.924 -0.635 7.885 1.00 93.44 81 THR A CA 1
ATOM 667 C C . THR A 1 81 ? -12.441 -0.672 6.448 1.00 93.44 81 THR A C 1
ATOM 669 O O . THR A 1 81 ? -11.764 -0.156 5.563 1.00 93.44 81 THR A O 1
ATOM 672 N N . GLU A 1 82 ? -13.645 -1.183 6.192 1.00 91.62 82 GLU A N 1
ATOM 673 C CA . GLU A 1 82 ? -14.271 -1.088 4.865 1.00 91.62 82 GLU A CA 1
ATOM 674 C C . GLU A 1 82 ? -14.656 0.353 4.501 1.00 91.62 82 GLU A C 1
ATOM 676 O O . GLU A 1 82 ? -14.766 0.695 3.327 1.00 91.62 82 GLU A O 1
ATOM 681 N N . LEU A 1 83 ? -14.786 1.233 5.498 1.00 90.75 83 LEU A N 1
ATOM 682 C CA . LEU A 1 83 ? -15.128 2.644 5.302 1.00 90.75 83 LEU A CA 1
ATOM 683 C C . LEU A 1 83 ? -13.902 3.536 5.051 1.00 90.75 83 LEU A C 1
ATOM 685 O O . LEU A 1 83 ? -14.051 4.696 4.655 1.00 90.75 83 LEU A O 1
ATOM 689 N N . ILE A 1 84 ? -12.685 3.023 5.269 1.00 92.31 84 ILE A N 1
ATOM 690 C CA . ILE A 1 84 ? -11.452 3.800 5.105 1.00 92.31 84 ILE A CA 1
ATOM 691 C C . ILE A 1 84 ? -10.775 3.504 3.767 1.00 92.31 84 ILE A C 1
ATOM 693 O O . ILE A 1 84 ? -10.564 2.356 3.376 1.00 92.31 84 ILE A O 1
ATOM 697 N N . SER A 1 85 ? -10.363 4.576 3.092 1.00 92.50 85 SER A N 1
ATOM 698 C CA . SER A 1 85 ? -9.508 4.489 1.906 1.00 92.50 85 SER A CA 1
ATOM 699 C C . SER A 1 85 ? -8.034 4.283 2.281 1.00 92.50 85 SER A C 1
ATOM 701 O O . SER A 1 85 ? -7.635 4.451 3.440 1.00 92.50 85 SER A O 1
ATOM 703 N N . LEU A 1 86 ? -7.187 4.005 1.284 1.00 93.25 86 LEU A N 1
ATOM 704 C CA . LEU A 1 86 ? -5.739 3.838 1.467 1.00 93.25 86 LEU A CA 1
ATOM 705 C C . LEU A 1 86 ? -5.057 4.987 2.231 1.00 93.25 86 LEU A C 1
ATOM 707 O O . LEU A 1 86 ? -4.105 4.753 2.977 1.00 93.25 86 LEU A O 1
ATOM 711 N N . GLY A 1 87 ? -5.518 6.227 2.047 1.00 93.44 87 GLY A N 1
ATOM 712 C CA . GLY A 1 87 ? -4.925 7.415 2.665 1.00 93.44 87 GLY A CA 1
ATOM 713 C C . GLY A 1 87 ? -4.944 7.355 4.198 1.00 93.44 87 GLY A C 1
ATOM 714 O O . GLY A 1 87 ? -3.867 7.306 4.803 1.00 93.44 87 GLY A O 1
ATOM 715 N N . PRO A 1 88 ? -6.134 7.331 4.829 1.00 94.69 88 PRO A N 1
ATOM 716 C CA . PRO A 1 88 ? -6.278 7.105 6.265 1.00 94.69 88 PRO A CA 1
ATOM 717 C C . PRO A 1 88 ? -5.676 5.773 6.722 1.00 94.69 88 PRO A C 1
ATOM 719 O O . PRO A 1 88 ? -4.932 5.757 7.700 1.00 94.69 88 PRO A O 1
ATOM 722 N N . LEU A 1 89 ? -5.906 4.670 5.995 1.00 96.38 89 LEU A N 1
ATOM 723 C CA . LEU A 1 89 ? -5.375 3.347 6.356 1.00 96.38 89 LEU A CA 1
ATOM 724 C C . LEU A 1 89 ? -3.850 3.364 6.533 1.00 96.38 89 LEU A C 1
ATOM 726 O O . LEU A 1 89 ? -3.325 2.834 7.510 1.00 96.38 89 LEU A O 1
ATOM 730 N N . ARG A 1 90 ? -3.120 4.030 5.632 1.00 95.62 90 ARG A N 1
ATOM 731 C CA . ARG A 1 90 ? -1.667 4.204 5.757 1.00 95.62 90 ARG A CA 1
ATOM 732 C C . ARG A 1 90 ? -1.283 4.913 7.060 1.00 95.62 90 ARG A C 1
ATOM 734 O O . ARG A 1 90 ? -0.264 4.564 7.652 1.00 95.62 90 ARG A O 1
ATOM 741 N N . ALA A 1 91 ? -2.041 5.930 7.476 1.00 95.75 91 ALA A N 1
ATOM 742 C CA . ALA A 1 91 ? -1.777 6.657 8.717 1.00 95.75 91 ALA A CA 1
ATOM 743 C C . ALA A 1 91 ? -1.992 5.757 9.944 1.00 95.75 91 ALA A C 1
ATOM 745 O O . ALA A 1 91 ? -1.103 5.685 10.792 1.00 95.75 91 ALA A O 1
ATOM 746 N N . TRP A 1 92 ? -3.097 5.002 9.972 1.00 97.19 92 TRP A N 1
ATOM 747 C CA . TRP A 1 92 ? -3.367 3.991 10.999 1.00 97.19 92 TRP A CA 1
ATOM 748 C C . TRP A 1 92 ? -2.248 2.946 11.080 1.00 97.19 92 TRP A C 1
ATOM 750 O O . TRP A 1 92 ? -1.690 2.729 12.154 1.00 97.19 92 TRP A O 1
ATOM 760 N N . ILE A 1 93 ? -1.832 2.367 9.946 1.00 97.38 93 ILE A N 1
ATOM 761 C CA . ILE A 1 93 ? -0.709 1.416 9.895 1.00 97.38 93 ILE A CA 1
ATOM 762 C C . ILE A 1 93 ? 0.558 2.058 10.474 1.00 97.38 93 ILE A C 1
ATOM 764 O O . ILE A 1 93 ? 1.182 1.488 11.366 1.00 97.38 93 ILE A O 1
ATOM 768 N N . ALA A 1 94 ? 0.937 3.257 10.026 1.00 96.38 94 ALA A N 1
ATOM 769 C CA . ALA A 1 94 ? 2.170 3.919 10.462 1.00 96.38 94 ALA A CA 1
ATOM 770 C C . ALA A 1 94 ? 2.215 4.221 11.977 1.00 96.38 94 ALA A C 1
ATOM 772 O O . ALA A 1 94 ? 3.313 4.259 12.561 1.00 96.38 94 ALA A O 1
ATOM 773 N N . ALA A 1 95 ? 1.042 4.409 12.586 1.00 97.12 95 ALA A N 1
ATOM 774 C CA . ALA A 1 95 ? 0.847 4.703 14.000 1.00 97.12 95 ALA A CA 1
ATOM 775 C C . ALA A 1 95 ? 0.883 3.472 14.913 1.00 97.12 95 ALA A C 1
ATOM 777 O O . ALA A 1 95 ? 1.080 3.635 16.112 1.00 97.12 95 ALA A O 1
ATOM 778 N N . THR A 1 96 ? 0.741 2.257 14.380 1.00 96.94 96 THR A N 1
ATOM 779 C CA . THR A 1 96 ? 0.833 1.030 15.192 1.00 96.94 96 THR A CA 1
ATOM 780 C C . THR A 1 96 ? 2.260 0.721 15.647 1.00 96.94 96 THR A C 1
ATOM 782 O O . THR A 1 96 ? 3.245 1.311 15.177 1.00 96.94 96 THR A O 1
ATOM 785 N N . GLU A 1 97 ? 2.394 -0.219 16.578 1.00 95.38 97 GLU A N 1
ATOM 786 C CA . GLU A 1 97 ? 3.680 -0.696 17.079 1.00 95.38 97 GLU A CA 1
ATOM 787 C C . GLU A 1 97 ? 4.558 -1.352 15.983 1.00 95.38 97 GLU A C 1
ATOM 789 O O . GLU A 1 97 ? 4.067 -1.776 14.930 1.00 95.38 97 GLU A O 1
ATOM 794 N N . PRO A 1 98 ? 5.891 -1.417 16.169 1.00 95.62 98 PRO A N 1
ATOM 795 C CA . PRO A 1 98 ? 6.817 -1.927 15.152 1.00 95.62 98 PRO A CA 1
ATOM 796 C C . PRO A 1 98 ? 6.544 -3.356 14.669 1.00 95.62 98 PRO A C 1
ATOM 798 O O . PRO A 1 98 ? 6.759 -3.633 13.487 1.00 95.62 98 PRO A O 1
ATOM 801 N N . GLU A 1 99 ? 6.081 -4.241 15.552 1.00 96.25 99 GLU A N 1
ATOM 802 C CA . GLU A 1 99 ? 5.801 -5.644 15.230 1.00 96.25 99 GLU A CA 1
ATOM 803 C C . GLU A 1 99 ? 4.681 -5.760 14.188 1.00 96.25 99 GLU A C 1
ATOM 805 O O . GLU A 1 99 ? 4.914 -6.282 13.096 1.00 96.25 99 GLU A O 1
ATOM 810 N N . ILE A 1 100 ? 3.523 -5.152 14.464 1.00 97.25 100 ILE A N 1
ATOM 811 C CA . ILE A 1 100 ? 2.358 -5.134 13.567 1.00 97.25 100 ILE A CA 1
ATOM 812 C C . ILE A 1 100 ? 2.739 -4.574 12.197 1.00 97.25 100 ILE A C 1
ATOM 814 O O . ILE A 1 100 ? 2.502 -5.207 11.168 1.00 97.25 100 ILE A O 1
ATOM 818 N N . LYS A 1 101 ? 3.434 -3.430 12.152 1.00 96.19 101 LYS A N 1
ATOM 819 C CA . LYS A 1 101 ? 3.885 -2.839 10.878 1.00 96.19 101 LYS A CA 1
ATOM 820 C C . LYS A 1 101 ? 4.820 -3.753 10.096 1.00 96.19 101 LYS A C 1
ATOM 822 O O . LYS A 1 101 ? 4.795 -3.751 8.866 1.00 96.19 101 LYS A O 1
ATOM 827 N N . SER A 1 102 ? 5.678 -4.492 10.794 1.00 97.44 102 SER A N 1
ATOM 828 C CA . SER A 1 102 ? 6.626 -5.411 10.164 1.00 97.44 102 SER A CA 1
ATOM 829 C C . SER A 1 102 ? 5.913 -6.636 9.596 1.00 97.44 102 SER A C 1
ATOM 831 O O . SER A 1 102 ? 6.265 -7.086 8.505 1.00 97.44 102 SER A O 1
ATOM 833 N N . ASN A 1 103 ? 4.880 -7.130 10.279 1.00 97.88 103 ASN A N 1
ATOM 834 C CA . ASN A 1 103 ? 4.050 -8.228 9.791 1.00 97.88 103 ASN A CA 1
ATOM 835 C C . ASN A 1 103 ? 3.222 -7.804 8.569 1.00 97.88 103 ASN A C 1
ATOM 837 O O . ASN A 1 103 ? 3.251 -8.502 7.553 1.00 97.88 103 ASN A O 1
ATOM 841 N N . VAL A 1 104 ? 2.620 -6.608 8.595 1.00 98.19 104 VAL A N 1
ATOM 842 C CA . VAL A 1 104 ? 1.947 -6.023 7.420 1.00 98.19 104 VAL A CA 1
ATOM 843 C C . VAL A 1 104 ? 2.930 -5.834 6.260 1.00 98.19 104 VAL A C 1
ATOM 845 O O . VAL A 1 104 ? 2.634 -6.194 5.127 1.00 98.19 104 VAL A O 1
ATOM 848 N N . ALA A 1 105 ? 4.142 -5.328 6.502 1.00 98.00 105 ALA A N 1
ATOM 849 C CA . ALA A 1 105 ? 5.133 -5.194 5.432 1.00 98.00 105 ALA A CA 1
ATOM 850 C C . ALA A 1 105 ? 5.458 -6.554 4.794 1.00 98.00 105 ALA A C 1
ATOM 852 O O . ALA A 1 105 ? 5.461 -6.684 3.567 1.00 98.00 105 ALA A O 1
ATOM 853 N N . ARG A 1 106 ? 5.658 -7.585 5.623 1.00 97.88 106 ARG A N 1
ATOM 854 C CA . ARG A 1 106 ? 5.964 -8.945 5.173 1.00 97.88 106 ARG A CA 1
ATOM 855 C C . ARG A 1 106 ? 4.834 -9.554 4.342 1.00 97.88 106 ARG A C 1
ATOM 857 O O . ARG A 1 106 ? 5.134 -10.196 3.332 1.00 97.88 106 ARG A O 1
ATOM 864 N N . SER A 1 107 ? 3.571 -9.351 4.721 1.00 97.69 107 SER A N 1
ATOM 865 C CA . SER A 1 107 ? 2.427 -9.888 3.971 1.00 97.69 107 SER A CA 1
ATOM 866 C C . SER A 1 107 ? 2.320 -9.279 2.567 1.00 97.69 107 SER A C 1
ATOM 868 O O . SER A 1 107 ? 2.031 -10.004 1.617 1.00 97.69 107 SER A O 1
ATOM 870 N N . LEU A 1 108 ? 2.697 -8.004 2.397 1.00 97.75 108 LEU A N 1
ATOM 871 C CA . LEU A 1 108 ? 2.806 -7.337 1.091 1.00 97.75 108 LEU A CA 1
ATOM 872 C C . LEU A 1 108 ? 4.112 -7.644 0.331 1.00 97.75 108 LEU A C 1
ATOM 874 O O . LEU A 1 108 ? 4.327 -7.133 -0.766 1.00 97.75 108 LEU A O 1
ATOM 878 N N . GLY A 1 109 ? 5.017 -8.448 0.895 1.00 96.69 109 GLY A N 1
ATOM 879 C CA . GLY A 1 109 ? 6.317 -8.740 0.281 1.00 96.69 109 GLY A CA 1
ATOM 880 C C . GLY A 1 109 ? 7.318 -7.585 0.372 1.00 96.69 109 GLY A C 1
ATOM 881 O O . GLY A 1 109 ? 8.332 -7.587 -0.330 1.00 96.69 109 GLY A O 1
ATOM 882 N N . ILE A 1 110 ? 7.070 -6.611 1.245 1.00 97.62 110 ILE A N 1
ATOM 883 C CA . ILE A 1 110 ? 7.929 -5.456 1.488 1.00 97.62 110 ILE A CA 1
ATOM 884 C C . ILE A 1 110 ? 8.884 -5.759 2.655 1.00 97.62 110 ILE A C 1
ATOM 886 O O . ILE A 1 110 ? 8.451 -6.253 3.694 1.00 97.62 110 ILE A O 1
ATOM 890 N N . PRO A 1 111 ? 10.197 -5.485 2.529 1.00 95.12 111 PRO A N 1
ATOM 891 C CA . PRO A 1 111 ? 11.184 -5.992 3.487 1.00 95.12 111 PRO A CA 1
ATOM 892 C C . PRO A 1 111 ? 11.161 -5.317 4.863 1.00 95.12 111 PRO A C 1
ATOM 894 O O . PRO A 1 111 ? 11.717 -5.875 5.804 1.00 95.12 111 PRO A O 1
ATOM 897 N N . SER A 1 112 ? 10.578 -4.122 5.005 1.00 96.25 112 SER A N 1
ATOM 898 C CA . SER A 1 112 ? 10.504 -3.440 6.301 1.00 96.25 112 SER A CA 1
ATOM 899 C C . SER A 1 112 ? 9.322 -2.479 6.404 1.00 96.25 112 SER A C 1
ATOM 901 O O . SER A 1 112 ? 8.837 -1.951 5.401 1.00 96.25 112 SER A O 1
ATOM 903 N N . ALA A 1 113 ? 8.910 -2.189 7.641 1.00 95.31 113 ALA A N 1
ATOM 904 C CA . ALA A 1 113 ? 7.873 -1.206 7.957 1.00 95.31 113 ALA A CA 1
ATOM 905 C C . ALA A 1 113 ? 8.188 0.203 7.416 1.00 95.31 113 ALA A C 1
ATOM 907 O O . ALA A 1 113 ? 7.303 0.904 6.928 1.00 95.31 113 ALA A O 1
ATOM 908 N N . GLN A 1 114 ? 9.457 0.625 7.468 1.00 94.38 114 GLN A N 1
ATOM 909 C CA . GLN A 1 114 ? 9.879 1.925 6.936 1.00 94.38 114 GLN A CA 1
ATOM 910 C C . GLN A 1 114 ? 9.688 1.993 5.417 1.00 94.38 114 GLN A C 1
ATOM 912 O O . GLN A 1 114 ? 9.178 2.989 4.901 1.00 94.38 114 GLN A O 1
ATOM 917 N N . VAL A 1 115 ? 10.065 0.925 4.706 1.00 96.12 115 VAL A N 1
ATOM 918 C CA . VAL A 1 115 ? 9.866 0.829 3.257 1.00 96.12 115 VAL A CA 1
ATOM 919 C C . VAL A 1 115 ? 8.372 0.803 2.934 1.00 96.12 115 VAL A C 1
ATOM 921 O O . VAL A 1 115 ? 7.945 1.538 2.048 1.00 96.12 115 VAL A O 1
ATOM 924 N N . LEU A 1 116 ? 7.567 0.043 3.684 1.00 97.19 116 LEU A N 1
ATOM 925 C CA . LEU A 1 116 ? 6.115 -0.018 3.498 1.00 97.19 116 LEU A CA 1
ATOM 926 C C . LEU A 1 116 ? 5.478 1.372 3.585 1.00 97.19 116 LEU A C 1
ATOM 928 O O . LEU A 1 116 ? 4.744 1.759 2.680 1.00 97.19 116 LEU A O 1
ATOM 932 N N . ASN A 1 117 ? 5.803 2.150 4.620 1.00 95.25 117 ASN A N 1
ATOM 933 C CA . ASN A 1 117 ? 5.266 3.502 4.785 1.00 95.25 117 ASN A CA 1
ATOM 934 C C . ASN A 1 117 ? 5.590 4.405 3.585 1.00 95.25 117 ASN A C 1
ATOM 936 O O . ASN A 1 117 ? 4.723 5.144 3.115 1.00 95.25 117 ASN A O 1
ATOM 940 N N . GLY A 1 118 ? 6.823 4.333 3.070 1.00 95.44 118 GLY A N 1
ATOM 941 C CA . GLY A 1 118 ? 7.231 5.072 1.875 1.00 95.44 118 GLY A CA 1
ATOM 942 C C . GLY A 1 118 ? 6.471 4.630 0.622 1.00 95.44 118 GLY A C 1
ATOM 943 O O . GLY A 1 118 ? 5.956 5.474 -0.109 1.00 95.44 118 GLY A O 1
ATOM 944 N N . VAL A 1 119 ? 6.340 3.318 0.411 1.00 97.31 119 VAL A N 1
ATOM 945 C CA . VAL A 1 119 ? 5.623 2.743 -0.736 1.00 97.31 119 VAL A CA 1
ATOM 946 C C . VAL A 1 119 ? 4.141 3.113 -0.698 1.00 97.31 119 VAL A C 1
ATOM 948 O O . VAL A 1 119 ? 3.650 3.708 -1.653 1.00 97.31 119 VAL A O 1
ATOM 951 N N . LEU A 1 120 ? 3.435 2.861 0.409 1.00 97.06 120 LEU A N 1
ATOM 952 C CA . LEU A 1 120 ? 2.016 3.214 0.548 1.00 97.06 120 LEU A CA 1
ATOM 953 C C . LEU A 1 120 ? 1.787 4.724 0.404 1.00 97.06 120 LEU A C 1
ATOM 955 O O . LEU A 1 120 ? 0.755 5.146 -0.115 1.00 97.06 120 LEU A O 1
ATOM 959 N N . HIS A 1 121 ? 2.747 5.560 0.821 1.00 95.88 121 HIS A N 1
ATOM 960 C CA . HIS A 1 121 ? 2.659 6.998 0.590 1.00 95.88 121 HIS A CA 1
ATOM 961 C C . HIS A 1 121 ? 2.664 7.334 -0.898 1.00 95.88 121 HIS A C 1
ATOM 963 O O . HIS A 1 121 ? 1.786 8.064 -1.356 1.00 95.88 121 HIS A O 1
ATOM 969 N N . SER A 1 122 ? 3.621 6.790 -1.644 1.00 95.50 122 SER A N 1
ATOM 970 C CA . SER A 1 122 ? 3.701 6.976 -3.088 1.00 95.50 122 SER A CA 1
ATOM 971 C C . SER A 1 122 ? 2.474 6.413 -3.812 1.00 95.50 122 SER A C 1
ATOM 973 O O . SER A 1 122 ? 1.909 7.099 -4.660 1.00 95.50 122 SER A O 1
ATOM 975 N N . LEU A 1 123 ? 1.997 5.220 -3.443 1.00 96.31 123 LEU A N 1
ATOM 976 C CA . LEU A 1 123 ? 0.811 4.613 -4.059 1.00 96.31 123 LEU A CA 1
ATOM 977 C C . LEU A 1 123 ? -0.467 5.410 -3.786 1.00 96.31 123 LEU A C 1
ATOM 979 O O . LEU A 1 123 ? -1.279 5.574 -4.692 1.00 96.31 123 LEU A O 1
ATOM 983 N N . ASN A 1 124 ? -0.623 5.992 -2.595 1.00 95.94 124 ASN A N 1
ATOM 984 C CA . ASN A 1 124 ? -1.750 6.879 -2.308 1.00 95.94 124 ASN A CA 1
ATOM 985 C C . ASN A 1 124 ? -1.761 8.128 -3.213 1.00 95.94 124 ASN A C 1
ATOM 987 O O . ASN A 1 124 ? -2.826 8.595 -3.613 1.00 95.94 124 ASN A O 1
ATOM 991 N N . LEU A 1 125 ? -0.590 8.657 -3.593 1.00 94.44 125 LEU A N 1
ATOM 992 C CA . LEU A 1 125 ? -0.519 9.751 -4.569 1.00 94.44 125 LEU A CA 1
ATOM 993 C C . LEU A 1 125 ? -0.987 9.296 -5.957 1.00 94.44 125 LEU A C 1
ATOM 995 O O . LEU A 1 125 ? -1.772 10.000 -6.590 1.00 94.44 125 LEU A O 1
ATOM 999 N N . LEU A 1 126 ? -0.555 8.116 -6.413 1.00 94.69 126 LEU A N 1
ATOM 1000 C CA . LEU A 1 126 ? -1.009 7.542 -7.686 1.00 94.69 126 LEU A CA 1
ATOM 1001 C C . LEU A 1 126 ? -2.517 7.270 -7.674 1.00 94.69 126 LEU A C 1
ATOM 1003 O O . LEU A 1 126 ? -3.196 7.558 -8.663 1.00 94.69 126 LEU A O 1
ATOM 1007 N N . ARG A 1 127 ? -3.048 6.775 -6.550 1.00 95.19 127 ARG A N 1
ATOM 1008 C CA . ARG A 1 127 ? -4.483 6.573 -6.324 1.00 95.19 127 ARG A CA 1
ATOM 1009 C C . ARG A 1 127 ? -5.237 7.877 -6.516 1.00 95.19 127 ARG A C 1
ATOM 1011 O O . ARG A 1 127 ? -6.198 7.908 -7.273 1.00 95.19 127 ARG A O 1
ATOM 1018 N N . ASN A 1 128 ? -4.792 8.948 -5.861 1.00 93.06 128 ASN A N 1
ATOM 1019 C CA . ASN A 1 128 ? -5.455 10.248 -5.928 1.00 93.06 128 ASN A CA 1
ATOM 1020 C C . ASN A 1 128 ? -5.411 10.835 -7.340 1.00 93.06 128 ASN A C 1
ATOM 1022 O O . ASN A 1 128 ? -6.440 11.276 -7.838 1.00 93.06 128 ASN A O 1
ATOM 1026 N N . ILE A 1 129 ? -4.262 10.775 -8.022 1.00 93.25 129 ILE A N 1
ATOM 1027 C CA . ILE A 1 129 ? -4.168 11.213 -9.423 1.00 93.25 129 ILE A CA 1
ATOM 1028 C C . ILE A 1 129 ? -5.158 10.424 -10.290 1.00 93.25 129 ILE A C 1
ATOM 1030 O O . ILE A 1 129 ? -5.913 11.027 -11.045 1.00 93.25 129 ILE A O 1
ATOM 1034 N N . SER A 1 130 ? -5.197 9.097 -10.140 1.00 92.12 130 SER A N 1
ATOM 1035 C CA . SER A 1 130 ? -6.089 8.225 -10.917 1.00 92.12 130 SER A CA 1
ATOM 1036 C C . SER A 1 130 ? -7.568 8.499 -10.630 1.00 92.12 130 SER A C 1
ATOM 1038 O O . SER A 1 130 ? -8.365 8.591 -11.557 1.00 92.12 130 SER A O 1
ATOM 1040 N N . ALA A 1 131 ? -7.936 8.667 -9.357 1.00 89.94 131 ALA A N 1
ATOM 1041 C CA . ALA A 1 131 ? -9.310 8.924 -8.926 1.00 89.94 131 ALA A CA 1
ATOM 1042 C C . ALA A 1 131 ? -9.844 10.282 -9.412 1.00 89.94 131 ALA A C 1
ATOM 1044 O O . ALA A 1 131 ? -11.040 10.426 -9.625 1.00 89.94 131 ALA A O 1
ATOM 1045 N N . HIS A 1 132 ? -8.960 11.258 -9.635 1.00 90.25 132 HIS A N 1
ATOM 1046 C CA . HIS A 1 132 ? -9.298 12.543 -10.253 1.00 90.25 132 HIS A CA 1
ATOM 1047 C C . HIS A 1 132 ? -9.117 12.545 -11.781 1.00 90.25 132 HIS A C 1
ATOM 1049 O O . HIS A 1 132 ? -9.034 13.613 -12.382 1.00 90.25 132 HIS A O 1
ATOM 1055 N N . HIS A 1 133 ? -9.018 11.369 -12.415 1.00 87.12 133 HIS A N 1
ATOM 1056 C CA . HIS A 1 133 ? -8.800 11.208 -13.859 1.00 87.12 133 HIS A CA 1
ATOM 1057 C C . HIS A 1 133 ? -7.562 11.955 -14.392 1.00 87.12 133 HIS A C 1
ATOM 1059 O O . HIS A 1 133 ? -7.487 12.331 -15.561 1.00 87.12 133 HIS A O 1
ATOM 1065 N N . GLY A 1 134 ? -6.568 12.176 -13.532 1.00 88.19 134 GLY A N 1
ATOM 1066 C CA . GLY A 1 134 ? -5.341 12.873 -13.876 1.00 88.19 134 GLY A CA 1
ATOM 1067 C C . GLY A 1 134 ? -4.402 12.018 -14.725 1.00 88.19 134 GLY A C 1
ATOM 1068 O O . GLY A 1 134 ? -4.318 10.797 -14.580 1.00 88.19 134 GLY A O 1
ATOM 1069 N N . ARG A 1 135 ? -3.623 12.678 -15.588 1.00 89.38 135 ARG A N 1
ATOM 1070 C CA . ARG A 1 135 ? -2.607 12.015 -16.412 1.00 89.38 135 ARG A CA 1
ATOM 1071 C C . ARG A 1 135 ? -1.464 11.478 -15.542 1.00 89.38 135 ARG A C 1
ATOM 1073 O O . ARG A 1 135 ? -0.799 12.241 -14.836 1.00 89.38 135 ARG A O 1
ATOM 1080 N N . LEU A 1 136 ? -1.226 10.170 -15.632 1.00 89.06 136 LEU A N 1
ATOM 1081 C CA . LEU A 1 136 ? -0.064 9.492 -15.039 1.00 89.06 136 LEU A CA 1
ATOM 1082 C C . LEU A 1 136 ? 1.126 9.436 -16.001 1.00 89.06 136 LEU A C 1
ATOM 1084 O O . LEU A 1 136 ? 2.274 9.490 -15.568 1.00 89.06 136 LEU A O 1
ATOM 1088 N N . TRP A 1 137 ? 0.840 9.340 -17.300 1.00 85.69 137 TRP A N 1
ATOM 1089 C CA . TRP A 1 137 ? 1.846 9.298 -18.351 1.00 85.69 137 TRP A CA 1
ATOM 1090 C C . TRP A 1 137 ? 2.701 10.572 -18.390 1.00 85.69 137 TRP A C 1
ATOM 1092 O O . TRP A 1 137 ? 2.169 11.683 -18.275 1.00 85.69 137 TRP A O 1
ATOM 1102 N N . ASN A 1 138 ? 4.011 10.393 -18.585 1.00 83.25 138 ASN A N 1
ATOM 1103 C CA . ASN A 1 138 ? 5.012 11.460 -18.660 1.00 83.25 138 ASN A CA 1
ATOM 1104 C C . ASN A 1 138 ? 4.875 12.493 -17.521 1.00 83.25 138 ASN A C 1
ATOM 1106 O O . ASN A 1 138 ? 4.743 13.702 -17.735 1.00 83.25 138 ASN A O 1
ATOM 1110 N N . ARG A 1 139 ? 4.808 11.986 -16.284 1.00 85.94 139 ARG A N 1
ATOM 1111 C CA . ARG A 1 139 ? 4.739 12.781 -15.056 1.00 85.94 139 ARG A CA 1
ATOM 1112 C C . ARG A 1 139 ? 5.751 12.261 -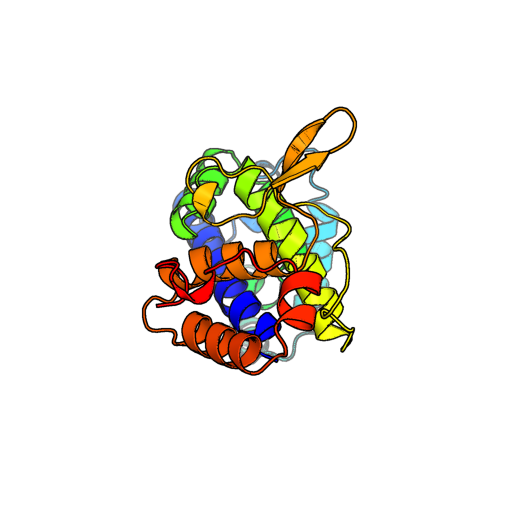14.046 1.00 85.94 139 ARG A C 1
ATOM 1114 O O . ARG A 1 139 ? 5.803 11.065 -13.768 1.00 85.94 139 ARG A O 1
ATOM 1121 N N . LEU A 1 140 ? 6.493 13.178 -13.432 1.00 88.81 140 LEU A N 1
ATOM 1122 C CA . LEU A 1 140 ? 7.291 12.867 -12.252 1.00 88.81 140 LEU A CA 1
ATOM 1123 C C . LEU A 1 140 ? 6.395 12.849 -11.015 1.00 88.81 140 LEU A C 1
ATOM 1125 O O . LEU A 1 140 ? 5.656 13.798 -10.734 1.00 88.81 140 LEU A O 1
ATOM 1129 N N . ILE A 1 141 ? 6.468 11.761 -10.259 1.00 90.19 141 ILE A N 1
ATOM 1130 C CA . ILE A 1 141 ? 5.762 11.645 -8.988 1.00 90.19 141 ILE A CA 1
ATOM 1131 C C . ILE A 1 141 ? 6.580 12.367 -7.918 1.00 90.19 141 ILE A C 1
ATOM 1133 O O . ILE A 1 141 ? 7.768 12.104 -7.738 1.00 90.19 141 ILE A O 1
ATOM 1137 N N . VAL A 1 142 ? 5.934 13.284 -7.194 1.00 88.56 142 VAL A N 1
ATOM 1138 C CA . VAL A 1 142 ? 6.604 14.160 -6.218 1.00 88.56 142 VAL A CA 1
ATOM 1139 C C . VAL A 1 142 ? 7.340 13.345 -5.151 1.00 88.56 142 VAL A C 1
ATOM 1141 O O . VAL A 1 142 ? 8.503 13.626 -4.846 1.00 88.56 142 VAL A O 1
ATOM 1144 N N . LYS A 1 143 ? 6.685 12.305 -4.613 1.00 89.25 143 LYS A N 1
ATOM 1145 C CA . LYS A 1 143 ? 7.271 11.418 -3.605 1.00 89.25 143 LYS A CA 1
ATOM 1146 C C . LYS A 1 143 ? 7.997 10.242 -4.247 1.00 89.25 143 LYS A C 1
ATOM 1148 O O . LYS A 1 143 ? 7.355 9.310 -4.726 1.00 89.25 143 LYS A O 1
ATOM 1153 N N . ARG A 1 144 ? 9.324 10.257 -4.125 1.00 92.62 144 ARG A N 1
ATOM 1154 C CA . ARG A 1 144 ? 10.212 9.160 -4.515 1.00 92.62 144 ARG A CA 1
ATOM 1155 C C . ARG A 1 144 ? 9.934 7.890 -3.702 1.00 92.62 144 ARG A C 1
ATOM 1157 O O . ARG A 1 144 ? 9.690 7.970 -2.495 1.00 92.62 144 ARG A O 1
ATOM 1164 N N . LEU A 1 145 ? 10.032 6.732 -4.353 1.00 94.38 145 LEU A N 1
ATOM 1165 C CA . LEU A 1 145 ? 10.040 5.447 -3.659 1.00 94.38 145 LEU A CA 1
ATOM 1166 C C . LEU A 1 145 ? 11.288 5.306 -2.771 1.00 94.38 145 LEU A C 1
ATOM 1168 O O . LEU A 1 145 ? 12.368 5.769 -3.146 1.00 94.38 145 LEU A O 1
ATOM 1172 N N . PRO A 1 146 ? 11.171 4.649 -1.605 1.00 93.81 146 PRO A N 1
ATOM 1173 C CA . PRO A 1 146 ? 12.332 4.306 -0.791 1.00 93.81 146 PRO A CA 1
ATOM 1174 C C . PRO A 1 146 ? 13.245 3.311 -1.525 1.00 93.81 146 PRO A C 1
ATOM 1176 O O . PRO A 1 146 ? 12.775 2.485 -2.307 1.00 93.81 146 PRO A O 1
ATOM 1179 N N . LYS A 1 147 ? 14.551 3.324 -1.222 1.00 92.50 147 LYS A N 1
ATOM 1180 C CA . LYS A 1 147 ? 15.478 2.287 -1.708 1.00 92.50 147 LYS A CA 1
ATOM 1181 C C . LYS A 1 147 ? 15.080 0.928 -1.136 1.00 92.50 147 LYS A C 1
ATOM 1183 O O . LYS A 1 147 ? 15.150 0.717 0.075 1.00 92.50 147 LYS A O 1
ATOM 1188 N N . ILE A 1 148 ? 14.731 -0.016 -2.006 1.00 93.88 148 ILE A N 1
ATOM 1189 C CA . ILE A 1 148 ? 14.427 -1.395 -1.615 1.00 93.88 148 ILE A CA 1
ATOM 1190 C C . ILE A 1 148 ? 15.549 -2.297 -2.117 1.00 93.88 148 ILE A C 1
ATOM 1192 O O . ILE A 1 148 ? 15.464 -2.831 -3.216 1.00 93.88 148 ILE A O 1
ATOM 1196 N N . LYS A 1 149 ? 16.608 -2.475 -1.312 1.00 91.25 149 LYS A N 1
ATOM 1197 C CA . LYS A 1 149 ? 17.814 -3.237 -1.706 1.00 91.25 149 LYS A CA 1
ATOM 1198 C C . LYS A 1 149 ? 17.484 -4.604 -2.321 1.00 91.25 149 LYS A C 1
ATOM 1200 O O . LYS A 1 149 ? 18.055 -4.972 -3.338 1.00 91.25 149 LYS A O 1
ATOM 1205 N N . LYS A 1 150 ? 16.504 -5.312 -1.746 1.00 92.12 150 LYS A N 1
ATOM 1206 C CA . LYS A 1 150 ? 16.029 -6.622 -2.223 1.00 92.12 150 LYS A CA 1
ATOM 1207 C C . LYS A 1 150 ? 15.553 -6.611 -3.686 1.00 92.12 150 LYS A C 1
ATOM 1209 O O . LYS A 1 150 ? 15.746 -7.595 -4.386 1.00 92.12 150 LYS A O 1
ATOM 1214 N N . TYR A 1 151 ? 14.947 -5.514 -4.139 1.00 93.00 151 TYR A N 1
ATOM 1215 C CA . TYR A 1 151 ? 14.337 -5.385 -5.469 1.00 93.00 151 TYR A CA 1
ATOM 1216 C C . TYR A 1 151 ? 15.037 -4.336 -6.336 1.00 93.00 151 TYR A C 1
ATOM 1218 O O . TYR A 1 151 ? 14.489 -3.896 -7.340 1.00 93.00 151 TYR A O 1
ATOM 1226 N N . GLN A 1 152 ? 16.246 -3.917 -5.954 1.00 91.19 152 GLN A N 1
ATOM 1227 C CA . GLN A 1 152 ? 16.947 -2.818 -6.614 1.00 91.19 152 GLN A CA 1
ATOM 1228 C C . GLN A 1 152 ? 17.182 -3.080 -8.109 1.00 91.19 152 GLN A C 1
ATOM 1230 O O . GLN A 1 152 ? 17.140 -2.141 -8.891 1.00 91.19 152 GLN A O 1
ATOM 1235 N N . HIS A 1 153 ? 17.371 -4.339 -8.511 1.00 90.88 153 HIS A N 1
ATOM 1236 C CA . HIS A 1 153 ? 17.573 -4.733 -9.908 1.00 90.88 153 HIS A CA 1
ATOM 1237 C C . HIS A 1 153 ? 16.321 -4.575 -10.791 1.00 90.88 153 HIS A C 1
ATOM 1239 O O . HIS A 1 153 ? 16.446 -4.538 -12.010 1.00 90.88 153 HIS A O 1
ATOM 1245 N N . HIS A 1 154 ? 15.128 -4.447 -10.201 1.00 92.50 154 HIS A N 1
ATOM 1246 C CA . HIS A 1 154 ? 13.892 -4.150 -10.934 1.00 92.50 154 HIS A CA 1
ATOM 1247 C C . HIS A 1 154 ? 13.639 -2.648 -11.098 1.00 92.50 154 HIS A C 1
ATOM 1249 O O . HIS A 1 154 ? 12.725 -2.255 -11.823 1.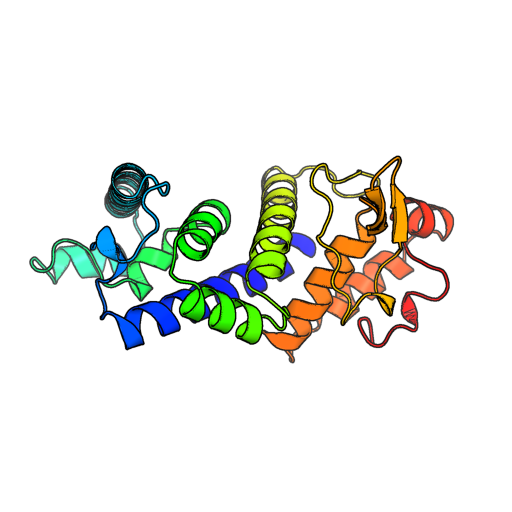00 92.50 154 HIS A O 1
ATOM 1255 N N . PHE A 1 155 ? 14.406 -1.797 -10.411 1.00 93.88 155 PHE A N 1
ATOM 1256 C CA . PHE A 1 155 ? 14.196 -0.355 -10.405 1.00 93.88 155 PHE A CA 1
ATOM 1257 C C . PHE A 1 155 ? 15.262 0.372 -11.207 1.00 93.88 155 PHE A C 1
ATOM 1259 O O . PHE A 1 155 ? 16.444 0.039 -11.173 1.00 93.88 155 PHE A O 1
ATOM 1266 N N . VAL A 1 156 ? 14.836 1.437 -11.876 1.00 93.50 156 VAL A N 1
ATOM 1267 C CA . VAL A 1 156 ? 15.752 2.393 -12.488 1.00 93.50 156 VAL A CA 1
ATOM 1268 C C . VAL A 1 156 ? 16.228 3.347 -11.407 1.00 93.50 156 VAL A C 1
ATOM 1270 O O . VAL A 1 156 ? 15.415 3.948 -10.697 1.00 93.50 156 VAL A O 1
ATOM 1273 N N . MET A 1 157 ? 17.542 3.482 -11.287 1.00 92.75 157 MET A N 1
ATOM 1274 C CA . MET A 1 157 ? 18.191 4.346 -10.310 1.00 92.75 157 MET A CA 1
ATOM 1275 C C . MET A 1 157 ? 18.845 5.532 -11.031 1.00 92.75 157 MET A C 1
ATOM 1277 O O . MET A 1 157 ? 19.361 5.378 -12.132 1.00 92.75 157 MET A O 1
ATOM 1281 N N . GLU A 1 158 ? 18.824 6.704 -10.410 1.00 91.81 158 GLU A N 1
ATOM 1282 C CA . GLU A 1 158 ? 19.475 7.937 -10.866 1.00 91.81 158 GLU A CA 1
ATOM 1283 C C . GLU A 1 158 ? 20.303 8.520 -9.722 1.00 91.81 158 GLU A C 1
ATOM 1285 O O . GLU A 1 158 ? 19.982 8.292 -8.552 1.00 91.81 158 GLU A O 1
ATOM 1290 N N . ASP A 1 159 ? 21.351 9.274 -10.040 1.00 88.62 159 ASP A N 1
ATOM 1291 C CA . ASP A 1 159 ? 22.004 10.094 -9.024 1.00 88.62 159 ASP A CA 1
ATOM 1292 C C . ASP A 1 159 ? 21.062 11.238 -8.634 1.00 88.62 159 ASP A C 1
ATOM 1294 O O . ASP A 1 159 ? 20.522 11.937 -9.493 1.00 88.62 159 ASP A O 1
ATOM 1298 N N . ALA A 1 160 ? 20.793 11.366 -7.341 1.00 81.69 160 ALA A N 1
ATOM 1299 C CA . ALA A 1 160 ? 19.986 12.437 -6.795 1.00 81.69 160 ALA A CA 1
ATOM 1300 C C . ALA A 1 160 ? 20.923 13.385 -6.058 1.00 81.69 160 ALA A C 1
ATOM 1302 O O . ALA A 1 160 ? 21.531 12.985 -5.063 1.00 81.69 160 ALA A O 1
ATOM 1303 N N . ASP A 1 161 ? 21.015 14.623 -6.543 1.00 75.94 161 ASP A N 1
ATOM 1304 C CA . ASP A 1 161 ? 21.914 15.661 -6.036 1.00 75.94 161 ASP A CA 1
ATOM 1305 C C . ASP A 1 161 ? 21.960 15.686 -4.497 1.00 75.94 161 ASP A C 1
ATOM 1307 O O . ASP A 1 161 ? 20.983 16.025 -3.829 1.00 75.94 161 ASP A O 1
ATOM 1311 N N . GLY A 1 162 ? 23.099 15.282 -3.925 1.00 74.94 162 GLY A N 1
ATOM 1312 C CA . GLY A 1 162 ? 23.336 15.272 -2.475 1.00 74.94 162 GLY A CA 1
ATOM 1313 C C . GLY A 1 162 ? 22.752 14.087 -1.685 1.00 74.94 162 GLY A C 1
ATOM 1314 O O . GLY A 1 162 ? 23.051 13.953 -0.501 1.00 74.94 162 GLY A O 1
ATOM 1315 N N . GLU A 1 163 ? 21.980 13.193 -2.308 1.00 74.69 163 GLU A N 1
ATOM 1316 C CA . GLU A 1 163 ? 21.382 11.994 -1.685 1.00 74.69 163 GLU A CA 1
ATOM 1317 C C . GLU A 1 163 ? 21.900 10.663 -2.282 1.00 74.69 163 GLU A C 1
ATOM 1319 O O . GLU A 1 163 ? 21.478 9.568 -1.866 1.00 74.69 163 GLU A O 1
ATOM 1324 N N . GLY A 1 164 ? 22.809 10.753 -3.258 1.00 86.31 164 GLY A N 1
ATOM 1325 C CA . GLY A 1 164 ? 23.415 9.638 -3.984 1.00 86.31 164 GLY A CA 1
ATOM 1326 C C . GLY A 1 164 ? 22.430 8.903 -4.895 1.00 86.31 164 GLY A C 1
ATOM 1327 O O . GLY A 1 164 ? 21.366 9.405 -5.239 1.00 86.31 164 GLY A O 1
ATOM 1328 N N . VAL A 1 165 ? 22.749 7.654 -5.248 1.00 89.81 165 VAL A N 1
ATOM 1329 C CA . VAL A 1 165 ? 21.955 6.853 -6.199 1.00 89.81 165 VAL A CA 1
ATOM 1330 C C . VAL A 1 165 ? 20.598 6.444 -5.615 1.00 89.81 165 VAL A C 1
ATOM 1332 O O . VAL A 1 165 ? 20.544 5.654 -4.669 1.00 89.81 165 VAL A O 1
ATOM 1335 N N . GLN A 1 166 ? 19.498 6.936 -6.180 1.00 91.00 166 GLN A N 1
ATOM 1336 C CA . GLN A 1 166 ? 18.121 6.784 -5.701 1.00 91.00 166 GLN A CA 1
ATOM 1337 C C . GLN A 1 166 ? 17.177 6.277 -6.813 1.00 91.00 166 GLN A C 1
ATOM 1339 O O . GLN A 1 166 ? 17.446 6.513 -7.984 1.00 91.00 166 GLN A O 1
ATOM 1344 N N . PRO A 1 167 ? 16.031 5.635 -6.503 1.00 92.88 167 PRO A N 1
ATOM 1345 C CA . PRO A 1 167 ? 15.073 5.216 -7.532 1.00 92.88 167 PRO A CA 1
ATOM 1346 C C . PRO A 1 167 ? 14.479 6.431 -8.247 1.00 92.88 167 PRO A C 1
ATOM 1348 O O . PRO A 1 167 ? 14.028 7.356 -7.571 1.00 92.88 167 PRO A O 1
ATOM 1351 N N . THR A 1 168 ? 14.441 6.446 -9.580 1.00 94.00 168 THR A N 1
ATOM 1352 C CA . THR A 1 168 ? 13.867 7.561 -10.359 1.00 94.00 168 THR A CA 1
ATOM 1353 C C . THR A 1 168 ? 12.419 7.862 -9.957 1.00 94.00 168 THR A C 1
ATOM 1355 O O . THR A 1 168 ? 11.671 6.983 -9.510 1.00 94.00 168 THR A O 1
ATOM 1358 N N . LYS A 1 169 ? 11.996 9.119 -10.143 1.00 93.69 169 LYS A N 1
ATOM 1359 C CA . LYS A 1 169 ? 10.608 9.564 -9.898 1.00 93.69 169 LYS A CA 1
ATOM 1360 C C . LYS A 1 169 ? 9.650 9.268 -11.060 1.00 93.69 169 LYS A C 1
ATOM 1362 O O . LYS A 1 169 ? 8.491 9.687 -11.005 1.00 93.69 169 LYS A O 1
ATOM 1367 N N . LYS A 1 170 ? 10.120 8.575 -12.098 1.00 94.56 170 LYS A N 1
ATOM 1368 C CA . LYS A 1 170 ? 9.326 8.220 -13.275 1.00 94.56 170 LYS A CA 1
ATOM 1369 C C . LYS A 1 170 ? 8.349 7.079 -12.969 1.00 94.56 170 LYS A C 1
ATOM 1371 O O . LYS A 1 170 ? 8.572 6.288 -12.052 1.00 94.56 170 LYS A O 1
ATOM 1376 N N . LEU A 1 171 ? 7.259 7.004 -13.736 1.00 95.06 171 LEU A N 1
ATOM 1377 C CA . LEU A 1 171 ? 6.130 6.101 -13.478 1.00 95.06 171 LEU A CA 1
ATOM 1378 C C . LEU A 1 171 ? 6.538 4.618 -13.433 1.00 95.06 171 LEU A C 1
ATOM 1380 O O . LEU A 1 171 ? 5.995 3.885 -12.605 1.00 95.06 171 LEU A O 1
ATOM 1384 N N . TYR A 1 172 ? 7.516 4.195 -14.244 1.00 95.25 172 TYR A N 1
ATOM 1385 C CA . TYR A 1 172 ? 7.959 2.797 -14.314 1.00 95.25 172 TYR A CA 1
ATOM 1386 C C . TYR A 1 172 ? 8.253 2.180 -12.938 1.00 95.25 172 TYR A C 1
ATOM 1388 O O . TYR A 1 172 ? 7.725 1.120 -12.618 1.00 95.25 172 TYR A O 1
ATOM 1396 N N . ASN A 1 173 ? 9.009 2.863 -12.071 1.00 95.94 173 ASN A N 1
ATOM 1397 C CA . ASN A 1 173 ? 9.364 2.318 -10.755 1.00 95.94 173 ASN A CA 1
ATOM 1398 C C . ASN A 1 173 ? 8.140 2.080 -9.852 1.00 95.94 173 ASN A C 1
ATOM 1400 O O . ASN A 1 173 ? 8.130 1.150 -9.044 1.00 95.94 173 ASN A O 1
ATOM 1404 N N . TYR A 1 174 ? 7.090 2.896 -9.994 1.00 96.56 174 TYR A N 1
ATOM 1405 C CA . TYR A 1 174 ? 5.838 2.716 -9.256 1.00 96.56 174 TYR A CA 1
ATOM 1406 C C . TYR A 1 174 ? 5.045 1.528 -9.799 1.00 96.56 174 TYR A C 1
ATOM 1408 O O . TYR A 1 174 ? 4.515 0.745 -9.017 1.00 96.56 174 TYR A O 1
ATOM 1416 N N . LEU A 1 175 ? 5.022 1.341 -11.121 1.00 96.50 175 LEU A N 1
ATOM 1417 C CA . LEU A 1 175 ? 4.443 0.141 -11.727 1.00 96.50 175 LEU A CA 1
ATOM 1418 C C . LEU A 1 175 ? 5.215 -1.111 -11.299 1.00 96.50 175 LEU A C 1
ATOM 1420 O O . LEU A 1 175 ? 4.599 -2.120 -10.963 1.00 96.50 175 LEU A O 1
ATOM 1424 N N . ALA A 1 176 ? 6.544 -1.023 -11.222 1.00 96.69 176 ALA A N 1
ATOM 1425 C CA . ALA A 1 176 ? 7.392 -2.126 -10.805 1.00 96.69 176 ALA A CA 1
ATOM 1426 C C . ALA A 1 176 ? 7.132 -2.542 -9.349 1.00 96.69 176 ALA A C 1
ATOM 1428 O O . ALA A 1 176 ? 6.925 -3.722 -9.066 1.00 96.69 176 ALA A O 1
ATOM 1429 N N . VAL A 1 177 ? 7.057 -1.586 -8.411 1.00 97.50 177 VAL A N 1
ATOM 1430 C CA . VAL A 1 177 ? 6.729 -1.919 -7.012 1.00 97.50 177 VAL A CA 1
ATOM 1431 C C . VAL A 1 177 ? 5.295 -2.435 -6.866 1.00 97.50 177 VAL A C 1
ATOM 1433 O O . VAL A 1 177 ? 5.058 -3.341 -6.068 1.00 97.50 177 VAL A O 1
ATOM 1436 N N . MET A 1 178 ? 4.346 -1.923 -7.659 1.00 97.56 178 MET A N 1
ATOM 1437 C CA . MET A 1 178 ? 2.980 -2.451 -7.692 1.00 97.56 178 MET A CA 1
ATOM 1438 C C . MET A 1 178 ? 2.955 -3.896 -8.184 1.00 97.56 178 MET A C 1
ATOM 1440 O O . MET A 1 178 ? 2.314 -4.724 -7.547 1.00 97.56 178 MET A O 1
ATOM 1444 N N . ALA A 1 179 ? 3.686 -4.228 -9.250 1.00 97.19 179 ALA A N 1
ATOM 1445 C CA . ALA A 1 179 ? 3.788 -5.596 -9.747 1.00 97.19 179 ALA A CA 1
ATOM 1446 C C . ALA A 1 179 ? 4.387 -6.541 -8.691 1.00 97.19 179 ALA A C 1
ATOM 1448 O O . ALA A 1 179 ? 3.856 -7.632 -8.492 1.00 97.19 179 ALA A O 1
ATOM 1449 N N . ILE A 1 180 ? 5.418 -6.109 -7.950 1.00 96.69 180 ILE A N 1
ATOM 1450 C CA . ILE A 1 180 ? 6.024 -6.908 -6.869 1.00 96.69 180 ILE A CA 1
ATOM 1451 C C . ILE A 1 180 ? 4.977 -7.249 -5.804 1.00 96.69 180 ILE A C 1
ATOM 1453 O O . ILE A 1 180 ? 4.861 -8.405 -5.393 1.00 96.69 180 ILE A O 1
ATOM 1457 N N . ILE A 1 181 ? 4.195 -6.256 -5.370 1.00 97.81 181 ILE A N 1
ATOM 1458 C CA . ILE A 1 181 ? 3.162 -6.467 -4.351 1.00 97.81 181 ILE A CA 1
ATOM 1459 C C . ILE A 1 181 ? 2.019 -7.312 -4.920 1.00 97.81 181 ILE A C 1
ATOM 1461 O O . ILE A 1 181 ? 1.603 -8.271 -4.280 1.00 97.81 181 ILE A O 1
ATOM 1465 N N . VAL A 1 182 ? 1.530 -7.015 -6.127 1.00 97.38 182 VAL A N 1
ATOM 1466 C CA . VAL A 1 182 ? 0.412 -7.741 -6.752 1.00 97.38 182 VAL A CA 1
ATOM 1467 C C . VAL A 1 182 ? 0.751 -9.214 -6.959 1.00 97.38 182 VAL A C 1
ATOM 1469 O O . VAL A 1 182 ? -0.064 -10.057 -6.601 1.00 97.38 182 VAL A O 1
ATOM 1472 N N . ARG A 1 183 ? 1.958 -9.553 -7.430 1.00 95.62 183 ARG A N 1
ATOM 1473 C CA . ARG A 1 183 ? 2.397 -10.957 -7.540 1.00 95.62 183 ARG A CA 1
ATOM 1474 C C . ARG A 1 183 ? 2.412 -11.669 -6.186 1.00 95.62 183 ARG A C 1
ATOM 1476 O O . ARG A 1 183 ? 2.200 -12.876 -6.128 1.00 95.62 183 ARG A O 1
ATOM 1483 N N . LYS A 1 184 ? 2.650 -10.934 -5.095 1.00 96.31 184 LYS A N 1
ATOM 1484 C CA . LYS A 1 184 ? 2.638 -11.483 -3.736 1.00 96.31 184 LYS A CA 1
ATOM 1485 C C . LYS A 1 184 ? 1.224 -11.671 -3.184 1.00 96.31 184 LYS A C 1
ATOM 1487 O O . LYS A 1 184 ? 0.957 -12.714 -2.595 1.00 96.31 184 LYS A O 1
ATOM 1492 N N . VAL A 1 185 ? 0.354 -10.671 -3.329 1.00 96.94 185 VAL A N 1
ATOM 1493 C CA . VAL A 1 185 ? -0.969 -10.643 -2.672 1.00 96.94 185 VAL A CA 1
ATOM 1494 C C . VAL A 1 185 ? -2.090 -11.217 -3.539 1.00 96.94 185 VAL A C 1
ATOM 1496 O O . VAL A 1 185 ? -3.111 -11.650 -3.019 1.00 96.94 185 VAL A O 1
ATOM 1499 N N . ALA A 1 186 ? -1.904 -11.240 -4.857 1.00 96.00 186 ALA A N 1
ATOM 1500 C CA . ALA A 1 186 ? -2.855 -11.749 -5.835 1.00 96.00 186 ALA A CA 1
ATOM 1501 C C . ALA A 1 186 ? -2.105 -12.525 -6.940 1.00 96.00 186 ALA A C 1
ATOM 1503 O O . ALA A 1 186 ? -2.052 -12.068 -8.083 1.00 96.00 186 ALA A O 1
ATOM 1504 N N . PRO A 1 187 ? -1.519 -13.699 -6.629 1.00 93.50 187 PRO A N 1
ATOM 1505 C CA . PRO A 1 187 ? -0.641 -14.437 -7.546 1.00 93.50 187 PRO A CA 1
ATOM 1506 C C . PRO A 1 187 ? -1.332 -14.910 -8.833 1.00 93.50 187 PRO A C 1
ATOM 1508 O O . PRO A 1 187 ? -0.670 -15.108 -9.843 1.00 93.50 187 PRO A O 1
ATOM 1511 N N . LEU A 1 188 ? -2.660 -15.059 -8.817 1.00 93.75 188 LEU A N 1
ATOM 1512 C CA . LEU A 1 188 ? -3.461 -15.417 -9.995 1.00 93.75 188 LEU A CA 1
ATOM 1513 C C . LEU A 1 188 ? -3.831 -14.202 -10.867 1.00 93.75 188 LEU A C 1
ATOM 1515 O O . LEU A 1 188 ? -4.535 -14.338 -11.865 1.00 93.75 188 LEU A O 1
ATOM 1519 N N . SER A 1 189 ? -3.417 -12.995 -10.476 1.00 94.31 189 SER A N 1
ATOM 1520 C CA . SER A 1 189 ? -3.728 -11.771 -11.206 1.00 94.31 189 SER A CA 1
ATOM 1521 C C . SER A 1 189 ? -2.909 -11.675 -12.490 1.00 94.31 189 SER A C 1
ATOM 1523 O O . SER A 1 189 ? -1.683 -11.663 -12.455 1.00 94.31 189 SER A O 1
ATOM 1525 N N . THR A 1 190 ? -3.583 -11.459 -13.620 1.00 95.00 190 THR A N 1
ATOM 1526 C CA . THR A 1 190 ? -2.933 -11.155 -14.908 1.00 95.00 190 THR A CA 1
ATOM 1527 C C . THR A 1 190 ? -2.492 -9.692 -15.020 1.00 95.00 190 THR A C 1
ATOM 1529 O O . THR A 1 190 ? -2.099 -9.230 -16.090 1.00 95.00 190 THR A O 1
ATOM 1532 N N . TRP A 1 191 ? -2.583 -8.917 -13.932 1.00 96.50 191 TRP A N 1
ATOM 1533 C CA . TRP A 1 191 ? -2.313 -7.481 -13.952 1.00 96.50 191 TRP A CA 1
ATOM 1534 C C . TRP A 1 191 ? -0.915 -7.110 -14.478 1.00 96.50 191 TRP A C 1
ATOM 1536 O O . TRP A 1 191 ? -0.862 -6.224 -15.333 1.00 96.50 191 TRP A O 1
ATOM 1546 N N . PRO A 1 192 ? 0.193 -7.767 -14.064 1.00 95.38 192 PRO A N 1
ATOM 1547 C CA . PRO A 1 192 ? 1.512 -7.457 -14.619 1.00 95.38 192 PRO A CA 1
ATOM 1548 C C . PRO A 1 192 ? 1.560 -7.640 -16.140 1.00 95.38 192 PRO A C 1
ATOM 1550 O O . PRO A 1 192 ? 2.043 -6.755 -16.840 1.00 95.38 192 PRO A O 1
ATOM 1553 N N . MET A 1 193 ? 0.958 -8.717 -16.662 1.00 93.56 193 MET A N 1
ATOM 1554 C CA . MET A 1 193 ? 0.882 -8.984 -18.104 1.00 93.56 193 MET A CA 1
ATOM 1555 C C . MET A 1 193 ? 0.060 -7.919 -18.842 1.00 93.56 193 MET A C 1
ATOM 1557 O O . MET A 1 193 ? 0.447 -7.466 -19.914 1.00 93.56 193 MET A O 1
ATOM 1561 N N . ARG A 1 194 ? -1.067 -7.478 -18.265 1.00 95.56 194 ARG A N 1
ATOM 1562 C CA . ARG A 1 194 ? -1.916 -6.426 -18.855 1.00 95.56 194 ARG A CA 1
ATOM 1563 C C . ARG A 1 194 ? -1.203 -5.078 -18.911 1.00 95.56 194 ARG A C 1
ATOM 1565 O O . ARG A 1 194 ? -1.367 -4.356 -19.887 1.00 95.56 194 ARG A O 1
ATOM 1572 N N . ILE A 1 195 ? -0.436 -4.730 -17.876 1.00 95.19 195 ILE A N 1
ATOM 1573 C CA . ILE A 1 195 ? 0.412 -3.531 -17.891 1.00 95.19 195 ILE A CA 1
ATOM 1574 C C . ILE A 1 195 ? 1.510 -3.674 -18.935 1.00 95.19 195 ILE A C 1
ATOM 1576 O O . ILE A 1 195 ? 1.691 -2.751 -19.719 1.00 95.19 195 ILE A O 1
ATOM 1580 N N . SER A 1 196 ? 2.184 -4.825 -18.972 1.00 94.62 196 SER A N 1
ATOM 1581 C CA . SER A 1 196 ? 3.230 -5.105 -19.954 1.00 94.62 196 SER A CA 1
ATOM 1582 C C . SER A 1 196 ? 2.711 -4.899 -21.380 1.00 94.62 196 SER A C 1
ATOM 1584 O O . SER A 1 196 ? 3.230 -4.058 -22.101 1.00 94.62 196 SER A O 1
ATOM 1586 N N . ALA A 1 197 ? 1.576 -5.514 -21.730 1.00 94.62 197 ALA A N 1
ATOM 1587 C CA . ALA A 1 197 ? 0.948 -5.352 -23.042 1.00 94.62 197 ALA A CA 1
ATOM 1588 C C . ALA A 1 197 ? 0.638 -3.885 -23.399 1.00 94.62 197 ALA A C 1
ATOM 1590 O O . ALA A 1 197 ? 0.845 -3.473 -24.535 1.00 94.62 197 ALA A O 1
ATOM 1591 N N . VAL A 1 198 ? 0.174 -3.082 -22.433 1.00 93.81 198 VAL A N 1
ATOM 1592 C CA . VAL A 1 198 ? -0.098 -1.651 -22.654 1.00 93.81 198 VAL A CA 1
ATOM 1593 C C . VAL A 1 198 ? 1.182 -0.854 -22.891 1.00 93.81 198 VAL A C 1
ATOM 1595 O O . VAL A 1 198 ? 1.171 0.069 -23.694 1.00 93.81 198 VAL A O 1
ATOM 1598 N N . ILE A 1 199 ? 2.272 -1.173 -22.192 1.00 93.50 199 ILE A N 1
ATOM 1599 C CA . ILE A 1 199 ? 3.549 -0.469 -22.362 1.00 93.50 199 ILE A CA 1
ATOM 1600 C C . ILE A 1 199 ? 4.221 -0.891 -23.674 1.00 93.50 199 ILE A C 1
ATOM 1602 O O . ILE A 1 199 ? 4.759 -0.036 -24.371 1.00 93.50 199 ILE A O 1
ATOM 1606 N N . SER A 1 200 ? 4.161 -2.175 -24.034 1.00 93.31 200 SER A N 1
ATOM 1607 C CA . SER A 1 200 ? 4.736 -2.702 -25.277 1.00 93.31 200 SER A CA 1
ATOM 1608 C C . SER A 1 200 ? 4.059 -2.149 -26.534 1.00 93.31 200 SER A C 1
ATOM 1610 O O . SER A 1 200 ? 4.717 -2.005 -27.559 1.00 93.31 200 SER A O 1
ATOM 1612 N N . ASP A 1 201 ? 2.774 -1.785 -26.459 1.00 94.06 201 ASP A N 1
ATOM 1613 C CA . ASP A 1 201 ? 2.048 -1.125 -27.558 1.00 94.06 201 ASP A CA 1
ATOM 1614 C C . ASP A 1 201 ? 2.486 0.343 -27.771 1.00 94.06 201 ASP A C 1
ATOM 1616 O O . ASP A 1 201 ? 2.192 0.958 -28.796 1.00 94.06 201 ASP A O 1
ATOM 1620 N N . MET A 1 202 ? 3.219 0.933 -26.818 1.00 92.38 202 MET A N 1
ATOM 1621 C CA . MET A 1 202 ? 3.716 2.307 -26.929 1.00 92.38 202 MET A CA 1
ATOM 1622 C C . MET A 1 202 ? 5.025 2.373 -27.730 1.00 92.38 202 MET A C 1
ATOM 1624 O O . MET A 1 202 ? 5.888 1.505 -27.568 1.00 92.38 202 MET A O 1
ATOM 1628 N N . PRO A 1 203 ? 5.257 3.450 -28.508 1.00 94.44 203 PRO A N 1
ATOM 1629 C CA . PRO A 1 203 ? 6.543 3.707 -29.152 1.00 94.44 203 PRO A CA 1
ATOM 1630 C C . PRO A 1 203 ? 7.719 3.668 -28.167 1.00 94.44 203 PRO A C 1
ATOM 1632 O O . PRO A 1 203 ? 7.602 4.114 -27.026 1.00 94.44 203 PRO A O 1
ATOM 1635 N N . THR A 1 204 ? 8.891 3.213 -28.611 1.00 91.94 204 THR A N 1
ATOM 1636 C CA . THR A 1 204 ? 10.079 3.087 -27.745 1.00 91.94 204 THR A CA 1
ATOM 1637 C C . THR A 1 204 ? 10.471 4.403 -27.065 1.00 91.94 204 THR A C 1
ATOM 1639 O O . THR A 1 204 ? 10.815 4.400 -25.885 1.00 91.94 204 THR A O 1
ATOM 1642 N N . GLU A 1 205 ? 10.360 5.534 -27.767 1.00 91.50 205 GLU A N 1
ATOM 1643 C CA . GLU A 1 205 ? 10.604 6.875 -27.207 1.00 91.50 205 GLU A CA 1
ATOM 1644 C C . GLU A 1 205 ? 9.680 7.161 -26.016 1.00 91.50 205 GLU A C 1
ATOM 1646 O O . GLU A 1 205 ? 10.115 7.601 -24.953 1.00 91.50 205 GLU A O 1
ATOM 1651 N N . GLN A 1 206 ? 8.402 6.803 -26.156 1.00 92.50 206 GLN A N 1
ATOM 1652 C CA . GLN A 1 206 ? 7.416 6.933 -25.094 1.00 92.50 206 GLN A CA 1
ATOM 1653 C C . GLN A 1 206 ? 7.780 6.044 -23.894 1.00 92.50 206 GLN A C 1
ATOM 1655 O O . GLN A 1 206 ? 7.781 6.510 -22.751 1.00 92.50 206 GLN A O 1
ATOM 1660 N N . GLN A 1 207 ? 8.157 4.785 -24.121 1.00 93.00 207 GLN A N 1
ATOM 1661 C CA . GLN A 1 207 ? 8.584 3.891 -23.037 1.00 93.00 207 GLN A CA 1
ATOM 1662 C C . GLN A 1 207 ? 9.776 4.472 -22.245 1.00 93.00 207 GLN A C 1
ATOM 1664 O O . GLN A 1 207 ? 9.786 4.437 -21.009 1.00 93.00 207 GLN A O 1
ATOM 1669 N N . GLN A 1 208 ? 10.750 5.076 -22.934 1.00 91.56 208 GLN A N 1
ATOM 1670 C CA . GLN A 1 208 ? 11.903 5.738 -22.310 1.00 91.56 208 GLN A CA 1
ATOM 1671 C C . GLN A 1 208 ? 11.503 6.985 -21.501 1.00 91.56 208 GLN A C 1
ATOM 1673 O O . GLN A 1 208 ? 11.995 7.192 -20.380 1.00 91.56 208 GLN A O 1
ATOM 1678 N N . ASP A 1 209 ? 10.558 7.784 -22.002 1.00 91.19 209 ASP A N 1
ATOM 1679 C CA . ASP A 1 209 ? 9.999 8.929 -21.276 1.00 91.19 209 ASP A CA 1
ATOM 1680 C C . ASP A 1 209 ? 9.337 8.495 -19.963 1.00 91.19 209 ASP A C 1
ATOM 1682 O O . ASP A 1 209 ? 9.576 9.099 -18.910 1.00 91.19 209 ASP A O 1
ATOM 1686 N N . MET A 1 210 ? 8.599 7.379 -19.978 1.00 91.25 210 MET A N 1
ATOM 1687 C CA . MET A 1 210 ? 8.012 6.771 -18.775 1.00 91.25 210 MET A CA 1
ATOM 1688 C C . MET A 1 210 ? 9.053 6.169 -17.819 1.00 91.25 210 MET A C 1
ATOM 1690 O O . MET A 1 210 ? 8.748 5.904 -16.651 1.00 91.25 210 MET A O 1
ATOM 1694 N N . GLY A 1 211 ? 10.290 5.999 -18.285 1.00 92.62 211 GLY A N 1
ATOM 1695 C CA . GLY A 1 211 ? 11.411 5.504 -17.496 1.00 92.62 211 GLY A CA 1
ATOM 1696 C C . GLY A 1 211 ? 11.568 3.995 -17.520 1.00 92.62 211 GLY A C 1
ATOM 1697 O O . GLY A 1 211 ? 12.154 3.461 -16.583 1.00 92.62 211 GLY A O 1
ATOM 1698 N N . CYS A 1 212 ? 11.048 3.315 -18.543 1.00 92.81 212 CYS A N 1
ATOM 1699 C CA . CYS A 1 212 ? 11.346 1.906 -18.752 1.00 92.81 212 CYS A CA 1
ATOM 1700 C C . CYS A 1 212 ? 12.848 1.717 -19.026 1.00 92.81 212 CYS A C 1
ATOM 1702 O O . CYS A 1 212 ? 13.395 2.410 -19.891 1.00 92.81 212 CYS A O 1
ATOM 1704 N N . PRO A 1 213 ? 13.533 0.796 -18.325 1.00 93.06 213 PRO A N 1
ATOM 1705 C CA . PRO A 1 213 ? 14.883 0.405 -18.698 1.00 93.06 213 PRO A CA 1
ATOM 1706 C C . PRO A 1 213 ? 14.880 -0.370 -20.021 1.00 93.06 213 PRO A C 1
ATOM 1708 O O . PRO A 1 213 ? 13.853 -0.890 -20.462 1.00 93.06 213 PRO A O 1
ATOM 1711 N N . VAL A 1 214 ? 16.054 -0.488 -20.639 1.00 87.56 214 VAL A N 1
ATOM 1712 C CA . VAL A 1 214 ? 16.250 -1.417 -21.760 1.00 87.56 214 VAL A CA 1
ATOM 1713 C C . VAL A 1 214 ? 15.908 -2.833 -21.292 1.00 87.56 214 VAL A C 1
ATOM 1715 O O . VAL A 1 214 ? 16.215 -3.194 -20.155 1.00 87.56 214 VAL A O 1
ATOM 1718 N N . ASP A 1 215 ? 15.260 -3.618 -22.156 1.00 88.38 215 ASP A N 1
ATOM 1719 C CA . ASP A 1 215 ? 14.862 -5.002 -21.870 1.00 88.38 215 ASP A CA 1
ATOM 1720 C C . ASP A 1 215 ? 13.931 -5.168 -20.652 1.00 88.38 215 ASP A C 1
ATOM 1722 O O . ASP A 1 215 ? 13.868 -6.245 -20.056 1.00 88.38 215 ASP A O 1
ATOM 1726 N N . TRP A 1 216 ? 13.174 -4.128 -20.279 1.00 91.94 216 TRP A N 1
ATOM 1727 C CA . TRP A 1 216 ? 12.230 -4.205 -19.160 1.00 91.94 216 TRP A CA 1
ATOM 1728 C C . TRP A 1 216 ? 11.242 -5.375 -19.306 1.00 91.94 216 TRP A C 1
ATOM 1730 O O . TRP A 1 216 ? 10.974 -6.050 -18.319 1.00 91.94 216 TRP A O 1
ATOM 1740 N N . GLU A 1 217 ? 10.791 -5.684 -20.525 1.00 89.69 217 GLU A N 1
ATOM 1741 C CA . GLU A 1 217 ? 9.877 -6.796 -20.845 1.00 89.69 217 GLU A CA 1
ATOM 1742 C C . GLU A 1 217 ? 10.428 -8.175 -20.456 1.00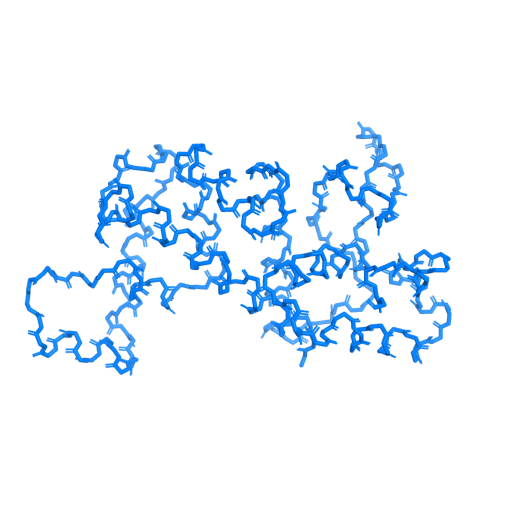 89.69 217 GLU A C 1
ATOM 1744 O O . GLU A 1 217 ? 9.664 -9.092 -20.168 1.00 89.69 217 GLU A O 1
ATOM 1749 N N . LYS A 1 218 ? 11.759 -8.328 -20.415 1.00 88.75 218 LYS A N 1
ATOM 1750 C CA . LYS A 1 218 ? 12.427 -9.586 -20.050 1.00 88.75 218 LYS A CA 1
ATOM 1751 C C . LYS A 1 218 ? 12.515 -9.792 -18.538 1.00 88.75 218 LYS A C 1
ATOM 1753 O O . LYS A 1 218 ? 12.949 -10.853 -18.095 1.00 88.75 218 LYS A O 1
ATOM 1758 N N . GLN A 1 219 ? 12.168 -8.789 -17.728 1.00 90.19 219 GLN A N 1
ATOM 1759 C CA . GLN A 1 219 ? 12.203 -8.942 -16.277 1.00 90.19 219 GLN A CA 1
ATOM 1760 C C . GLN A 1 219 ? 11.101 -9.905 -15.825 1.00 90.19 219 GLN A C 1
ATOM 1762 O O . GLN A 1 219 ? 9.942 -9.740 -16.196 1.00 90.19 219 GLN A O 1
ATOM 1767 N N . GLU A 1 220 ? 11.442 -10.833 -14.924 1.00 88.38 220 GLU A N 1
ATOM 1768 C CA . GLU A 1 220 ? 10.517 -11.825 -14.334 1.00 88.38 220 GLU A CA 1
ATOM 1769 C C . GLU A 1 220 ? 9.244 -11.213 -13.732 1.00 88.38 220 GLU A C 1
ATOM 1771 O O . GLU A 1 220 ? 8.230 -11.880 -13.544 1.00 88.38 220 GLU A O 1
ATOM 1776 N N . LEU A 1 221 ? 9.297 -9.923 -13.410 1.00 90.62 221 LEU A N 1
ATOM 1777 C CA . LEU A 1 221 ? 8.171 -9.158 -12.916 1.00 90.62 221 LEU A CA 1
ATOM 1778 C C . LEU A 1 221 ? 6.987 -9.132 -13.899 1.00 90.62 221 LEU A C 1
ATOM 1780 O O . LEU A 1 221 ? 5.832 -9.187 -13.461 1.00 90.62 221 LEU A O 1
ATOM 1784 N N . TRP A 1 222 ? 7.286 -9.036 -15.197 1.00 91.69 222 TRP A N 1
ATOM 1785 C CA . TRP A 1 222 ? 6.327 -8.797 -16.280 1.00 91.69 222 TRP A CA 1
ATOM 1786 C C . TRP A 1 222 ? 5.959 -10.058 -17.069 1.00 91.69 222 TRP A C 1
ATOM 1788 O O . TRP A 1 222 ? 5.075 -9.984 -17.924 1.00 91.69 222 TRP A O 1
ATOM 1798 N N . ILE A 1 223 ? 6.606 -11.186 -16.750 1.00 78.00 223 ILE A N 1
ATOM 1799 C CA . ILE A 1 223 ? 6.390 -12.516 -17.339 1.00 78.00 223 ILE A CA 1
ATOM 1800 C C . ILE A 1 223 ? 5.411 -13.332 -16.487 1.00 78.00 223 ILE A C 1
ATOM 1802 O O . ILE A 1 223 ? 5.507 -13.296 -15.230 1.00 78.00 223 ILE A O 1
#

Secondary structure (DSSP, 8-state):
-HHHHHHHHHHHHHHHHHHHHHHHHH-TTGGG-GGGS-TTS-HHHHHHHHHHHHHH---HHHHHHHHH--SSSSPPHHHHGGG--HHHHHHHHHHS-HHHHHHHHHHTT-S-HHHHHHHHHHHHHHHHHHHTT---TT---SSPPPP-GGGGGGS-EEEETTTEEEE-SSHHHHHHHHHHHHHHH-TT--HHHHHHHHHHTS-HHHHHHHTPPTTGGGSTTT-